Protein AF-A0A7K3L5Q6-F1 (afdb_monomer_lite)

Radius of gyration: 29.63 Å; chains: 1; bounding box: 56×34×98 Å

pLDDT: mean 90.45, std 8.15, range [55.22, 98.69]

Sequence (278 aa):
RLDNPSAGVEDRALSKAPAVAASDVGRFSLAAPGAGGRPVLTVPAGDVGGGQAASVTFECAVREGLDLSDPAAADLANVASAAGRRPNPDDPDGPDVGPVAPPDTPPATPPGGGSVTPADPDEGNVSLAKSVENLTAPGGRVTHLGDRLRYTVTLRNGGPADSCLWDAVVSDPLPAGVEPAGGTLRLSVDGGEPLAVPDEAYDRATRTIAVACGDLWGGHAATLTFEAVVTADALGADVANVAFAHGQAPSEGPRPEGPEPGEPAEPPAPDDGPAASS

Structure (mmCIF, N/CA/C/O backbone):
data_AF-A0A7K3L5Q6-F1
#
_entry.id   AF-A0A7K3L5Q6-F1
#
loop_
_atom_site.group_PDB
_atom_site.id
_atom_site.type_symbol
_atom_site.label_atom_id
_atom_site.label_alt_id
_atom_site.label_comp_id
_atom_site.label_asym_id
_atom_site.label_entity_id
_atom_site.label_seq_id
_atom_site.pdbx_PDB_ins_code
_atom_site.Cartn_x
_atom_site.Cartn_y
_atom_site.Cartn_z
_atom_site.occupancy
_atom_site.B_iso_or_equiv
_atom_site.auth_seq_id
_atom_site.auth_comp_id
_atom_site.auth_asym_id
_atom_site.auth_atom_id
_atom_site.pdbx_PDB_model_num
ATOM 1 N N . ARG A 1 1 ? 26.527 -2.969 -23.777 1.00 94.81 1 ARG A N 1
ATOM 2 C CA . ARG A 1 1 ? 27.463 -3.476 -24.801 1.00 94.81 1 ARG A CA 1
ATOM 3 C C . ARG A 1 1 ? 26.732 -3.492 -26.133 1.00 94.81 1 ARG A C 1
ATOM 5 O O . ARG A 1 1 ? 25.522 -3.680 -26.121 1.00 94.81 1 ARG A O 1
ATOM 12 N N . LEU A 1 2 ? 27.428 -3.205 -27.228 1.00 96.81 2 LEU A N 1
ATOM 13 C CA . LEU A 1 2 ? 26.889 -3.203 -28.588 1.00 96.81 2 LEU A CA 1
ATOM 14 C C . LEU A 1 2 ? 27.687 -4.190 -29.430 1.00 96.81 2 LEU A C 1
ATOM 16 O O . LEU A 1 2 ? 28.912 -4.112 -29.453 1.00 96.81 2 LEU A O 1
ATOM 20 N N . ASP A 1 3 ? 26.977 -5.051 -30.138 1.00 96.81 3 ASP A N 1
ATOM 21 C CA . ASP A 1 3 ? 27.513 -5.905 -31.187 1.00 96.81 3 ASP A CA 1
ATOM 22 C C . ASP A 1 3 ? 26.850 -5.514 -32.511 1.00 96.81 3 ASP A C 1
ATOM 24 O O . ASP A 1 3 ? 25.627 -5.447 -32.596 1.00 96.81 3 ASP A O 1
ATOM 28 N N . ASN A 1 4 ? 27.640 -5.163 -33.518 1.00 95.81 4 ASN A N 1
ATOM 29 C CA . ASN A 1 4 ? 27.180 -4.886 -34.872 1.00 95.81 4 ASN A CA 1
ATOM 30 C C . ASN A 1 4 ? 28.300 -5.229 -35.872 1.00 95.81 4 ASN A C 1
ATOM 32 O O . ASN A 1 4 ? 29.147 -4.375 -36.176 1.00 95.81 4 ASN A O 1
ATOM 36 N N . PRO A 1 5 ? 28.277 -6.443 -36.449 1.00 91.19 5 PRO A N 1
ATOM 37 C CA . PRO A 1 5 ? 29.264 -6.881 -37.431 1.00 91.19 5 PRO A CA 1
ATOM 38 C C . PRO A 1 5 ? 29.333 -5.982 -38.672 1.00 91.19 5 PRO A C 1
ATOM 40 O O . PRO A 1 5 ? 30.408 -5.797 -39.239 1.00 91.19 5 PRO A O 1
ATOM 43 N N . SER A 1 6 ? 28.211 -5.370 -39.073 1.00 89.19 6 SER A N 1
ATOM 44 C CA . SER A 1 6 ? 28.149 -4.498 -40.260 1.00 89.19 6 SER A CA 1
ATOM 45 C C . SER A 1 6 ? 28.916 -3.188 -40.068 1.00 89.19 6 SER A C 1
ATOM 47 O O . SER A 1 6 ? 29.422 -2.625 -41.034 1.00 89.19 6 SER A O 1
ATOM 49 N N . ALA A 1 7 ? 29.045 -2.733 -38.821 1.00 85.94 7 ALA A N 1
ATOM 50 C CA . ALA A 1 7 ? 29.794 -1.535 -38.453 1.00 85.94 7 ALA A CA 1
ATOM 51 C C . ALA A 1 7 ? 31.205 -1.848 -37.912 1.00 85.94 7 ALA A C 1
ATOM 53 O O . ALA A 1 7 ? 31.883 -0.949 -37.413 1.00 85.94 7 ALA A O 1
ATOM 54 N N . GLY A 1 8 ? 31.647 -3.113 -37.965 1.00 87.31 8 GLY A N 1
ATOM 55 C CA . GLY A 1 8 ? 32.919 -3.545 -37.376 1.00 87.31 8 GLY A CA 1
ATOM 56 C C . GLY A 1 8 ? 32.966 -3.386 -35.852 1.00 87.31 8 GLY A C 1
ATOM 57 O O . GLY A 1 8 ? 34.028 -3.126 -35.288 1.00 87.31 8 GLY A O 1
ATOM 58 N N . VAL A 1 9 ? 31.811 -3.478 -35.187 1.00 90.75 9 VAL A N 1
ATOM 59 C CA . VAL A 1 9 ? 31.680 -3.359 -33.734 1.00 90.75 9 VAL A CA 1
ATOM 60 C C . VAL A 1 9 ? 31.431 -4.748 -33.160 1.00 90.75 9 VAL A C 1
ATOM 62 O O . VAL A 1 9 ? 30.392 -5.334 -33.424 1.00 90.75 9 VAL A O 1
ATOM 65 N N . GLU A 1 10 ? 32.355 -5.258 -32.354 1.00 93.56 10 GLU A N 1
ATOM 66 C CA . GLU A 1 10 ? 32.230 -6.563 -31.694 1.00 93.56 10 GLU A CA 1
ATOM 67 C C . GLU A 1 10 ? 32.284 -6.361 -30.179 1.00 93.56 10 GLU A C 1
ATOM 69 O O . GLU A 1 10 ? 33.230 -5.747 -29.674 1.00 93.56 10 GLU A O 1
ATOM 74 N N . ASP A 1 11 ? 31.238 -6.806 -29.475 1.00 93.56 11 ASP A N 1
ATOM 75 C CA . ASP A 1 11 ? 31.098 -6.731 -28.011 1.00 93.56 11 ASP A CA 1
ATOM 76 C C . ASP A 1 11 ? 31.607 -5.411 -27.372 1.00 93.56 11 ASP A C 1
ATOM 78 O O . ASP A 1 11 ? 32.302 -5.368 -26.349 1.00 93.56 11 ASP A O 1
ATOM 82 N N . ARG A 1 12 ? 31.286 -4.270 -27.984 1.00 95.88 12 ARG A N 1
ATOM 83 C CA . ARG A 1 12 ? 31.839 -2.982 -27.563 1.00 95.88 12 ARG A CA 1
ATOM 84 C C . ARG A 1 12 ? 31.148 -2.471 -26.307 1.00 95.88 12 ARG A C 1
ATOM 86 O O . ARG A 1 12 ? 29.928 -2.283 -26.268 1.00 95.88 12 ARG A O 1
ATOM 93 N N . ALA A 1 13 ? 31.930 -2.144 -25.281 1.00 96.50 13 ALA A N 1
ATOM 94 C CA . ALA A 1 13 ? 31.433 -1.401 -24.127 1.00 96.50 13 ALA A CA 1
ATOM 95 C C . ALA A 1 13 ? 30.955 0.000 -24.552 1.00 96.50 13 ALA A C 1
ATOM 97 O O . ALA A 1 13 ? 31.663 0.729 -25.251 1.00 96.50 13 ALA A O 1
ATOM 98 N N . LEU A 1 14 ? 29.746 0.373 -24.128 1.00 96.69 14 LEU A N 1
ATOM 99 C CA . LEU A 1 14 ? 29.155 1.671 -24.445 1.00 96.69 14 LEU A CA 1
ATOM 100 C C . LEU A 1 14 ? 29.538 2.701 -23.380 1.00 96.69 14 LEU A C 1
ATOM 102 O O . LEU A 1 14 ? 29.554 2.388 -22.191 1.00 96.69 14 LEU A O 1
ATOM 106 N N . SER A 1 15 ? 29.793 3.940 -23.799 1.00 96.75 15 SER A N 1
ATOM 107 C CA . SER A 1 15 ? 30.050 5.062 -22.883 1.00 96.75 15 SER A CA 1
ATOM 108 C C . SER A 1 15 ? 28.839 5.989 -22.772 1.00 96.75 15 SER A C 1
ATOM 110 O O . SER A 1 15 ? 28.206 6.318 -23.774 1.00 96.75 15 SER A O 1
ATOM 112 N N . LYS A 1 16 ? 28.494 6.409 -21.550 1.00 96.62 16 LYS A N 1
ATOM 113 C CA . LYS A 1 16 ? 27.357 7.310 -21.318 1.00 96.62 16 LYS A CA 1
ATOM 114 C C . LYS A 1 16 ? 27.675 8.714 -21.833 1.00 96.62 16 LYS A C 1
ATOM 116 O O . LYS A 1 16 ? 28.745 9.248 -21.550 1.00 96.62 16 LYS A O 1
ATOM 121 N N . ALA A 1 17 ? 26.717 9.330 -22.511 1.00 97.31 17 ALA A N 1
ATOM 122 C CA . ALA A 1 17 ? 26.728 10.728 -22.916 1.00 97.31 17 ALA A CA 1
ATOM 123 C C . ALA A 1 17 ? 25.414 11.417 -22.491 1.00 97.31 17 ALA A C 1
ATOM 125 O O . ALA A 1 17 ? 24.397 10.738 -22.316 1.00 97.31 17 ALA A O 1
ATOM 126 N N . PRO A 1 18 ? 25.399 12.755 -22.319 1.00 94.62 18 PRO A N 1
ATOM 127 C CA . PRO A 1 18 ? 24.168 13.494 -22.018 1.00 94.62 18 PRO A CA 1
ATOM 128 C C . PRO A 1 18 ? 23.102 13.348 -23.113 1.00 94.62 18 PRO A C 1
ATOM 130 O O . PRO A 1 18 ? 21.914 13.273 -22.821 1.00 94.62 18 PRO A O 1
ATOM 133 N N . ALA A 1 19 ? 23.546 13.280 -24.367 1.00 95.25 19 ALA A N 1
ATOM 134 C CA . ALA A 1 19 ? 22.746 13.023 -25.555 1.00 95.25 19 ALA A CA 1
ATOM 135 C C . ALA A 1 19 ? 23.619 12.295 -26.586 1.00 95.25 19 ALA A C 1
ATOM 137 O O . ALA A 1 19 ? 24.849 12.329 -26.488 1.00 95.25 19 ALA A O 1
ATOM 138 N N . VAL A 1 20 ? 22.987 11.653 -27.565 1.00 96.56 20 VAL A N 1
ATOM 139 C CA . VAL A 1 20 ? 23.663 10.947 -28.661 1.00 96.56 20 VAL A CA 1
ATOM 140 C C . VAL A 1 20 ? 23.017 11.295 -29.999 1.00 96.56 20 VAL A C 1
ATOM 142 O O . VAL A 1 20 ? 21.796 11.417 -30.094 1.00 96.56 20 VAL A O 1
ATOM 145 N N . ALA A 1 21 ? 23.839 11.448 -31.033 1.00 94.38 21 ALA A N 1
ATOM 146 C CA . ALA A 1 21 ? 23.427 11.519 -32.430 1.00 94.38 21 ALA A CA 1
ATOM 147 C C . ALA A 1 21 ? 23.651 10.167 -33.126 1.00 94.38 21 ALA A C 1
ATOM 149 O O . ALA A 1 21 ? 24.361 9.302 -32.618 1.00 94.38 21 ALA A O 1
ATOM 150 N N . ALA A 1 22 ? 23.100 9.986 -34.330 1.00 90.38 22 ALA A N 1
ATOM 151 C CA . ALA A 1 22 ? 23.265 8.747 -35.101 1.00 90.38 22 ALA A CA 1
ATOM 152 C C . ALA A 1 22 ? 24.744 8.367 -35.349 1.00 90.38 22 ALA A C 1
ATOM 154 O O . ALA A 1 22 ? 25.072 7.188 -35.428 1.00 90.38 22 ALA A O 1
ATOM 155 N N . SER A 1 23 ? 25.643 9.355 -35.413 1.00 91.31 23 SER A N 1
ATOM 156 C CA . SER A 1 23 ? 27.087 9.154 -35.584 1.00 91.31 23 SER A CA 1
ATOM 157 C C . SER A 1 23 ? 27.827 8.712 -34.312 1.00 91.31 23 SER A C 1
ATOM 159 O O . SER A 1 23 ? 28.995 8.339 -34.392 1.00 91.31 23 SER A O 1
ATOM 161 N N . ASP A 1 24 ? 27.197 8.756 -33.135 1.00 95.25 24 ASP A N 1
ATOM 162 C CA . ASP A 1 24 ? 27.824 8.453 -31.839 1.00 95.25 24 ASP A CA 1
ATOM 163 C C . ASP A 1 24 ? 27.867 6.940 -31.524 1.00 95.25 24 ASP A C 1
ATOM 165 O O . ASP A 1 24 ? 27.585 6.508 -30.403 1.00 95.25 24 ASP A O 1
ATOM 169 N N . VAL A 1 25 ? 28.232 6.104 -32.503 1.00 94.88 25 VAL A N 1
ATOM 170 C CA . VAL A 1 25 ? 28.335 4.645 -32.319 1.00 94.88 25 VAL A CA 1
ATOM 171 C C . VAL A 1 25 ? 29.345 4.316 -31.212 1.00 94.88 25 VAL A C 1
ATOM 173 O O . VAL A 1 25 ? 30.487 4.787 -31.206 1.00 94.88 25 VAL A O 1
ATOM 176 N N . GLY A 1 26 ? 28.931 3.481 -30.256 1.00 94.31 26 GLY A N 1
ATOM 177 C CA . GLY A 1 26 ? 29.716 3.177 -29.053 1.00 94.31 26 GLY A CA 1
ATOM 178 C C . GLY A 1 26 ? 29.392 4.064 -27.843 1.00 94.31 26 GLY A C 1
ATOM 179 O O . GLY A 1 26 ? 30.049 3.951 -26.801 1.00 94.31 26 GLY A O 1
ATOM 180 N N . ARG A 1 27 ? 28.388 4.938 -27.953 1.00 96.94 27 ARG A N 1
ATOM 181 C CA . ARG A 1 27 ? 27.837 5.719 -26.840 1.00 96.94 27 ARG A CA 1
ATOM 182 C C . ARG A 1 27 ? 26.376 5.370 -26.583 1.00 96.94 27 ARG A C 1
ATOM 184 O O . ARG A 1 27 ? 25.728 4.722 -27.396 1.00 96.94 27 ARG A O 1
ATOM 191 N N . PHE A 1 28 ? 25.863 5.814 -25.445 1.00 97.44 28 PHE A N 1
ATOM 192 C CA . PHE A 1 28 ? 24.436 5.796 -25.147 1.00 97.44 28 PHE A CA 1
ATOM 193 C C . PHE A 1 28 ? 24.029 7.048 -24.375 1.00 97.44 28 PHE A C 1
ATOM 195 O O . PHE A 1 28 ? 24.843 7.616 -23.645 1.00 97.44 28 PHE A O 1
ATOM 202 N N . SER A 1 29 ? 22.765 7.442 -24.479 1.00 96.81 29 SER A N 1
ATOM 203 C CA . SER A 1 29 ? 22.153 8.400 -23.553 1.00 96.81 29 SER A CA 1
ATOM 204 C C . SER A 1 29 ? 20.978 7.758 -22.831 1.00 96.81 29 SER A C 1
ATOM 206 O O . SER A 1 29 ? 20.326 6.859 -23.355 1.00 96.81 29 SER A O 1
ATOM 208 N N . LEU A 1 30 ? 20.712 8.226 -21.615 1.00 94.69 30 LEU A N 1
ATOM 209 C CA . LEU A 1 30 ? 19.545 7.836 -20.832 1.00 94.69 30 LEU A CA 1
ATOM 210 C C . LEU A 1 30 ? 18.758 9.106 -20.523 1.00 94.69 30 LEU A C 1
ATOM 212 O O . LEU A 1 30 ? 19.222 9.935 -19.737 1.00 94.69 30 LEU A O 1
ATOM 216 N N . ALA A 1 31 ? 17.618 9.274 -21.185 1.00 90.56 31 ALA A N 1
ATOM 217 C CA . ALA A 1 31 ? 16.752 10.425 -20.975 1.00 90.56 31 ALA A CA 1
ATOM 218 C C . ALA A 1 31 ? 15.970 10.282 -19.664 1.00 90.56 31 ALA A C 1
ATOM 220 O O . ALA A 1 31 ? 15.608 9.173 -19.262 1.00 90.56 31 ALA A O 1
ATOM 221 N N . ALA A 1 32 ? 15.688 11.413 -19.014 1.00 82.44 32 ALA A N 1
ATOM 222 C CA . ALA A 1 32 ? 14.732 11.448 -17.914 1.00 82.44 32 ALA A CA 1
ATOM 223 C C . ALA A 1 32 ? 13.339 10.999 -18.405 1.00 82.44 32 ALA A C 1
ATOM 225 O O . ALA A 1 32 ? 13.041 11.161 -19.593 1.00 82.44 32 ALA A O 1
ATOM 226 N N . PRO A 1 33 ? 12.490 10.454 -17.516 1.00 78.19 33 PRO A N 1
ATOM 227 C CA . PRO A 1 33 ? 11.110 10.121 -17.842 1.00 78.19 33 PRO A CA 1
ATOM 228 C C . PRO A 1 33 ? 10.382 11.263 -18.557 1.00 78.19 33 PRO A C 1
ATOM 230 O O . PRO A 1 33 ? 10.329 12.385 -18.056 1.00 78.19 33 PRO A O 1
ATOM 233 N N . GLY A 1 34 ? 9.848 10.976 -19.746 1.00 68.44 34 GLY A N 1
ATOM 234 C CA . GLY A 1 34 ? 8.960 11.891 -20.467 1.00 68.44 34 GLY A CA 1
ATOM 235 C C . GLY A 1 34 ? 7.513 11.784 -19.975 1.00 68.44 34 GLY A C 1
ATOM 236 O O . GLY A 1 34 ? 7.242 11.232 -18.914 1.00 68.44 34 GLY A O 1
ATOM 237 N N . ALA A 1 35 ? 6.553 12.234 -20.790 1.00 56.97 35 ALA A N 1
ATOM 238 C CA . ALA A 1 35 ? 5.120 12.149 -20.473 1.00 56.97 35 ALA A CA 1
ATOM 239 C C . ALA A 1 35 ? 4.606 10.713 -20.217 1.00 56.97 35 ALA A C 1
ATOM 241 O O . ALA A 1 35 ? 3.569 10.543 -19.591 1.00 56.97 35 ALA A O 1
ATOM 242 N N . GLY A 1 36 ? 5.332 9.690 -20.683 1.00 61.28 36 GLY A N 1
ATOM 243 C CA . GLY A 1 36 ? 5.027 8.276 -20.442 1.00 61.28 36 GLY A CA 1
ATOM 244 C C . GLY A 1 36 ? 5.665 7.678 -19.182 1.00 61.28 36 GLY A C 1
ATOM 245 O O . GLY A 1 36 ? 5.692 6.460 -19.060 1.00 61.28 36 GLY A O 1
ATOM 246 N N . GLY A 1 37 ? 6.266 8.484 -18.297 1.00 71.50 37 GLY A N 1
ATOM 247 C CA . GLY A 1 37 ? 6.795 8.028 -17.001 1.00 71.50 37 GLY A CA 1
ATOM 248 C C . GLY A 1 37 ? 8.042 7.131 -17.054 1.00 71.50 37 GLY A C 1
ATOM 249 O O . GLY A 1 37 ? 8.647 6.866 -16.018 1.00 71.50 37 GLY A O 1
ATOM 250 N N . ARG A 1 38 ? 8.494 6.715 -18.245 1.00 79.94 38 ARG A N 1
ATOM 251 C CA . ARG A 1 38 ? 9.636 5.803 -18.418 1.00 79.94 38 ARG A CA 1
ATOM 252 C C . ARG A 1 38 ? 10.867 6.507 -18.997 1.00 79.94 38 ARG A C 1
ATOM 254 O O . ARG A 1 38 ? 10.733 7.280 -19.951 1.00 79.94 38 ARG A O 1
ATOM 261 N N . PRO A 1 39 ? 12.069 6.270 -18.441 1.00 87.81 39 PRO A N 1
ATOM 262 C CA . PRO A 1 39 ? 13.309 6.745 -19.039 1.00 87.81 39 PRO A CA 1
ATOM 263 C C . PRO A 1 39 ? 13.574 6.011 -20.360 1.00 87.81 39 PRO A C 1
ATOM 265 O O . PRO A 1 39 ? 13.239 4.838 -20.504 1.00 87.81 39 PRO A O 1
ATOM 268 N N . VAL A 1 40 ? 14.214 6.687 -21.315 1.00 91.38 40 VAL A N 1
ATOM 269 C CA . VAL A 1 40 ? 14.536 6.102 -22.627 1.00 91.38 40 VAL A CA 1
ATOM 270 C C . VAL A 1 40 ? 16.044 5.935 -22.761 1.00 91.38 40 VAL A C 1
ATOM 272 O O . VAL A 1 40 ? 16.792 6.917 -22.733 1.00 91.38 40 VAL A O 1
ATOM 275 N N . LEU A 1 41 ? 16.489 4.688 -22.925 1.00 94.38 41 LEU A N 1
ATOM 276 C CA . LEU A 1 41 ? 17.860 4.350 -23.300 1.00 94.38 41 LEU A CA 1
ATOM 277 C C . LEU A 1 41 ? 18.001 4.460 -24.822 1.00 94.38 41 LEU A C 1
ATOM 279 O O . LEU A 1 41 ? 17.378 3.707 -25.560 1.00 94.38 41 LEU A O 1
ATOM 283 N N . THR A 1 42 ? 18.828 5.388 -25.298 1.00 96.00 42 THR A N 1
ATOM 284 C CA . THR A 1 42 ? 19.112 5.562 -26.732 1.00 96.00 42 THR A CA 1
ATOM 285 C C . THR A 1 42 ? 20.525 5.090 -27.045 1.00 96.00 42 THR A C 1
ATOM 287 O O . THR A 1 42 ? 21.483 5.557 -26.424 1.00 96.00 42 THR A O 1
ATOM 290 N N . VAL A 1 43 ? 20.663 4.193 -28.025 1.00 97.25 43 VAL A N 1
ATOM 291 C CA . VAL A 1 43 ? 21.952 3.658 -28.487 1.00 97.25 43 VAL A CA 1
ATOM 292 C C . VAL A 1 43 ? 22.042 3.783 -30.010 1.00 97.25 43 VAL A C 1
ATOM 294 O O . VAL A 1 43 ? 21.290 3.110 -30.715 1.00 97.25 43 VAL A O 1
ATOM 297 N N . PRO A 1 44 ? 22.958 4.605 -30.551 1.00 96.19 44 PRO A N 1
ATOM 298 C CA . PRO A 1 44 ? 23.266 4.601 -31.974 1.00 96.19 44 PRO A CA 1
ATOM 299 C C . PRO A 1 44 ? 23.944 3.277 -32.341 1.00 96.19 44 PRO A C 1
ATOM 301 O O . PRO A 1 44 ? 25.093 3.025 -31.973 1.00 96.19 44 PRO A O 1
ATOM 304 N N . ALA A 1 45 ? 23.208 2.415 -33.041 1.00 93.94 45 ALA A N 1
ATOM 305 C CA . ALA A 1 45 ? 23.671 1.080 -33.412 1.00 93.94 45 ALA A CA 1
ATOM 306 C C . ALA A 1 45 ? 24.597 1.075 -34.644 1.00 93.94 45 ALA A C 1
ATOM 308 O O . ALA A 1 45 ? 25.353 0.122 -34.829 1.00 93.94 45 ALA A O 1
ATOM 309 N N . GLY A 1 46 ? 24.573 2.141 -35.452 1.00 93.38 46 GLY A N 1
ATOM 310 C CA . GLY A 1 46 ? 25.251 2.210 -36.749 1.00 93.38 46 GLY A CA 1
ATOM 311 C C . GLY A 1 46 ? 24.472 1.502 -37.861 1.00 93.38 46 GLY A C 1
ATOM 312 O O . GLY A 1 46 ? 23.324 1.099 -37.665 1.00 93.38 46 GLY A O 1
ATOM 313 N N . ASP A 1 47 ? 25.102 1.362 -39.026 1.00 92.38 47 ASP A N 1
ATOM 314 C CA . ASP A 1 47 ? 24.491 0.720 -40.191 1.00 92.38 47 ASP A CA 1
ATOM 315 C C . ASP A 1 47 ? 24.309 -0.783 -39.963 1.00 92.38 47 ASP A C 1
ATOM 317 O O . ASP A 1 47 ? 25.183 -1.447 -39.403 1.00 92.38 47 ASP A O 1
ATOM 321 N N . VAL A 1 48 ? 23.181 -1.329 -40.419 1.00 92.19 48 VAL A N 1
ATOM 322 C CA . VAL A 1 48 ? 22.863 -2.760 -40.321 1.00 92.19 48 VAL A CA 1
ATOM 323 C C . VAL A 1 48 ? 22.689 -3.317 -41.728 1.00 92.19 48 VAL A C 1
ATOM 325 O O . VAL A 1 48 ? 21.755 -2.956 -42.444 1.00 92.19 48 VAL A O 1
ATOM 328 N N . GLY A 1 49 ? 23.610 -4.187 -42.136 1.00 89.62 49 GLY A N 1
ATOM 329 C CA . GLY A 1 49 ? 23.584 -4.831 -43.443 1.00 89.62 49 GLY A CA 1
ATOM 330 C C . GLY A 1 49 ? 22.429 -5.823 -43.587 1.00 89.62 49 GLY A C 1
ATOM 331 O O . GLY A 1 49 ? 21.928 -6.384 -42.612 1.00 89.62 49 GLY A O 1
ATOM 332 N N . GLY A 1 50 ? 22.017 -6.081 -44.831 1.00 89.06 50 GLY A N 1
ATOM 333 C CA . GLY A 1 50 ? 20.981 -7.070 -45.127 1.00 89.06 50 GLY A CA 1
ATOM 334 C C . GLY A 1 50 ? 21.328 -8.451 -44.557 1.00 89.06 50 GLY A C 1
ATOM 335 O O . GLY A 1 50 ? 22.419 -8.970 -44.785 1.00 89.06 50 GLY A O 1
ATOM 336 N N . GLY A 1 51 ? 20.401 -9.042 -43.800 1.00 89.38 51 GLY A N 1
ATOM 337 C CA . GLY A 1 51 ? 20.600 -10.337 -43.137 1.00 89.38 51 GLY A CA 1
ATOM 338 C C . GLY A 1 51 ? 21.529 -10.304 -41.917 1.00 89.38 51 GLY A C 1
ATOM 339 O O . GLY A 1 51 ? 21.830 -11.364 -41.376 1.00 89.38 51 GLY A O 1
ATOM 340 N N . GLN A 1 52 ? 21.987 -9.125 -41.491 1.00 93.06 52 GLN A N 1
ATOM 341 C CA . GLN A 1 52 ? 22.753 -8.921 -40.261 1.00 93.06 52 GLN A CA 1
ATOM 342 C C . GLN A 1 52 ? 21.874 -8.278 -39.183 1.00 93.06 52 GLN A C 1
ATOM 344 O O . GLN A 1 52 ? 20.770 -7.805 -39.456 1.00 93.06 52 GLN A O 1
ATOM 349 N N . ALA A 1 53 ? 22.374 -8.253 -37.950 1.00 92.31 53 ALA A N 1
ATOM 350 C CA . ALA A 1 53 ? 21.714 -7.614 -36.821 1.00 92.31 53 ALA A CA 1
ATOM 351 C C . ALA A 1 53 ? 22.714 -6.775 -36.022 1.00 92.31 53 ALA A C 1
ATOM 353 O O . ALA A 1 53 ? 23.900 -7.097 -35.966 1.00 92.31 53 ALA A O 1
ATOM 354 N N . ALA A 1 54 ? 22.204 -5.730 -35.377 1.00 94.56 54 ALA A N 1
ATOM 355 C CA . ALA A 1 54 ? 22.888 -5.059 -34.285 1.00 94.56 54 ALA A CA 1
ATOM 356 C C . ALA A 1 54 ? 22.189 -5.426 -32.971 1.00 94.56 54 ALA A C 1
ATOM 358 O O . ALA A 1 54 ? 20.963 -5.360 -32.884 1.00 94.56 54 ALA A O 1
ATOM 359 N N . SER A 1 55 ? 22.964 -5.802 -31.959 1.00 94.69 55 SER A N 1
ATOM 360 C CA . SER A 1 55 ? 22.472 -6.234 -30.652 1.00 94.69 55 SER A CA 1
ATOM 361 C C . SER A 1 55 ? 22.984 -5.308 -29.559 1.00 94.69 55 SER A C 1
ATOM 363 O O . SER A 1 55 ? 24.177 -5.017 -29.479 1.00 94.69 55 SER A O 1
ATOM 365 N N . VAL A 1 56 ? 22.083 -4.866 -28.686 1.00 95.69 56 VAL A N 1
ATOM 366 C CA . VAL A 1 56 ? 22.423 -4.084 -27.496 1.00 95.69 56 VAL A CA 1
ATOM 367 C C . VAL A 1 56 ? 22.111 -4.918 -26.263 1.00 95.69 56 VAL A C 1
ATOM 369 O O . VAL A 1 56 ? 20.964 -5.291 -26.038 1.00 95.69 56 VAL A O 1
ATOM 372 N N . THR A 1 57 ? 23.127 -5.153 -25.439 1.00 94.38 57 THR A N 1
ATOM 373 C CA . THR A 1 57 ? 23.002 -5.868 -24.161 1.00 94.38 57 THR A CA 1
ATOM 374 C C . THR A 1 57 ? 23.289 -4.911 -23.018 1.00 94.38 57 THR A C 1
ATOM 376 O O . THR A 1 57 ? 24.322 -4.236 -23.015 1.00 94.38 57 THR A O 1
ATOM 379 N N . PHE A 1 58 ? 22.413 -4.844 -22.027 1.00 93.38 58 PHE A N 1
ATOM 380 C CA . PHE A 1 58 ? 22.621 -4.042 -20.828 1.00 93.38 58 PHE A CA 1
ATOM 381 C C . PHE A 1 58 ? 22.037 -4.756 -19.615 1.00 93.38 58 PHE A C 1
ATOM 383 O O . PHE A 1 58 ? 21.151 -5.595 -19.744 1.00 93.38 58 PHE A O 1
ATOM 390 N N . GLU A 1 59 ? 22.556 -4.405 -18.447 1.00 89.69 59 GLU A N 1
ATOM 391 C CA . GLU A 1 59 ? 22.052 -4.861 -17.159 1.00 89.69 59 GLU A CA 1
ATOM 392 C C . GLU A 1 59 ? 21.378 -3.679 -16.467 1.00 89.69 59 GLU A C 1
ATOM 394 O O . GLU A 1 59 ? 21.813 -2.529 -16.596 1.00 89.69 59 GLU A O 1
ATOM 399 N N . CYS A 1 60 ? 20.302 -3.958 -15.746 1.00 85.88 60 CYS A N 1
ATOM 400 C CA . CYS A 1 60 ? 19.571 -2.978 -14.961 1.00 85.88 60 CYS A CA 1
ATOM 401 C C . CYS A 1 60 ? 19.143 -3.604 -13.636 1.00 85.88 60 CYS A C 1
ATOM 403 O O . CYS A 1 60 ? 18.872 -4.800 -13.568 1.00 85.88 60 CYS A O 1
ATOM 405 N N . ALA A 1 61 ? 19.064 -2.776 -12.601 1.00 85.00 61 ALA A N 1
ATOM 406 C CA . ALA A 1 61 ? 18.447 -3.128 -11.332 1.00 85.00 61 ALA A CA 1
ATOM 407 C C . ALA A 1 61 ? 17.082 -2.438 -11.227 1.00 85.00 61 ALA A C 1
ATOM 409 O O . ALA A 1 61 ? 16.887 -1.355 -11.792 1.00 85.00 61 ALA A O 1
ATOM 410 N N . VAL A 1 62 ? 16.161 -3.054 -10.485 1.00 82.50 62 VAL A N 1
ATOM 411 C CA . VAL A 1 62 ? 14.955 -2.366 -10.012 1.00 82.50 62 VAL A CA 1
ATOM 412 C C . VAL A 1 62 ? 15.404 -1.209 -9.119 1.00 82.50 62 VAL A C 1
ATOM 414 O O . VAL A 1 62 ? 16.383 -1.325 -8.382 1.00 82.50 62 VAL A O 1
ATOM 417 N N . ARG A 1 63 ? 14.752 -0.055 -9.251 1.00 78.44 63 ARG A N 1
ATOM 418 C CA . ARG A 1 63 ? 15.098 1.123 -8.449 1.00 78.44 63 ARG A CA 1
ATOM 419 C C . ARG A 1 63 ? 14.586 0.917 -7.024 1.00 78.44 63 ARG A C 1
ATOM 421 O O . ARG A 1 63 ? 13.473 0.443 -6.850 1.00 78.44 63 ARG A O 1
ATOM 428 N N . GLU A 1 64 ? 15.383 1.302 -6.038 1.00 77.19 64 GLU A N 1
ATOM 429 C CA . GLU A 1 64 ? 14.949 1.357 -4.637 1.00 77.19 64 GLU A CA 1
ATOM 430 C C . GLU A 1 64 ? 13.986 2.527 -4.408 1.00 77.19 64 GLU A C 1
ATOM 432 O O . GLU A 1 64 ? 14.029 3.526 -5.143 1.00 77.19 64 GLU A O 1
ATOM 437 N N . GLY A 1 65 ? 13.144 2.417 -3.374 1.00 69.88 65 GLY A N 1
ATOM 438 C CA . GLY A 1 65 ? 12.232 3.490 -2.969 1.00 69.88 65 GLY A CA 1
ATOM 439 C C . GLY A 1 65 ? 11.176 3.834 -4.022 1.00 69.88 65 GLY A C 1
ATOM 440 O O . GLY A 1 65 ? 10.732 4.981 -4.098 1.00 69.88 65 GLY A O 1
ATOM 441 N N . LEU A 1 66 ? 10.818 2.866 -4.872 1.00 75.31 66 LEU A N 1
ATOM 442 C CA . LEU A 1 66 ? 9.640 2.976 -5.722 1.00 75.31 66 LEU A CA 1
ATOM 443 C C . LEU A 1 66 ? 8.393 2.962 -4.838 1.00 75.31 66 LEU A C 1
ATOM 445 O O . LEU A 1 66 ? 8.288 2.151 -3.923 1.00 75.31 66 LEU A O 1
ATOM 449 N N . ASP A 1 67 ? 7.446 3.839 -5.150 1.00 75.88 67 ASP A N 1
ATOM 450 C CA . ASP A 1 67 ? 6.099 3.752 -4.604 1.00 75.88 67 ASP A CA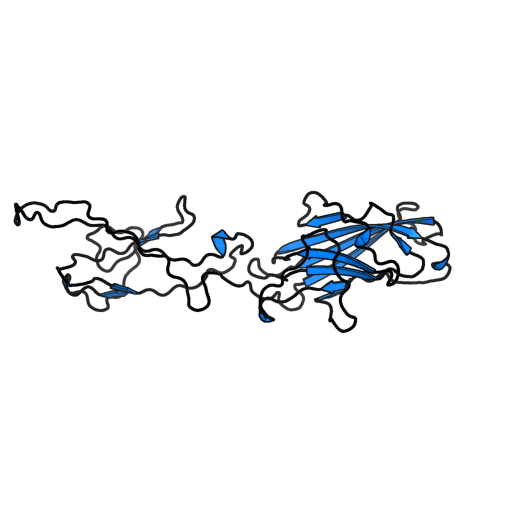 1
ATOM 451 C C . ASP A 1 67 ? 5.359 2.633 -5.341 1.00 75.88 67 ASP A C 1
ATOM 453 O O . ASP A 1 67 ? 4.757 2.844 -6.392 1.00 75.88 67 ASP A O 1
ATOM 457 N N . LEU A 1 68 ? 5.484 1.413 -4.825 1.00 77.06 68 LEU A N 1
ATOM 458 C CA . LEU A 1 68 ? 4.875 0.226 -5.421 1.00 77.06 68 LEU A CA 1
ATOM 459 C C . LEU A 1 68 ? 3.353 0.157 -5.184 1.00 77.06 68 LEU A C 1
ATOM 461 O O . LEU A 1 68 ? 2.711 -0.760 -5.699 1.00 77.06 68 LEU A O 1
ATOM 465 N N . SER A 1 69 ? 2.766 1.134 -4.477 1.00 73.62 69 SER A N 1
ATOM 466 C CA . SER A 1 69 ? 1.311 1.319 -4.452 1.00 73.62 69 SER A CA 1
ATOM 467 C C . SER A 1 69 ? 0.772 1.843 -5.792 1.00 73.62 69 SER A C 1
ATOM 469 O O . SER A 1 69 ? -0.390 1.599 -6.125 1.00 73.62 69 SER A O 1
ATOM 471 N N . ASP A 1 70 ? 1.619 2.493 -6.606 1.00 76.00 70 ASP A N 1
ATOM 472 C CA . ASP A 1 70 ? 1.305 2.862 -7.986 1.00 76.00 70 ASP A CA 1
ATOM 473 C C . ASP A 1 70 ? 1.530 1.660 -8.930 1.00 76.00 70 ASP A C 1
ATOM 475 O O . ASP A 1 70 ? 2.675 1.245 -9.156 1.00 76.00 70 ASP A O 1
ATOM 479 N N . PRO A 1 71 ? 0.479 1.114 -9.573 1.00 70.56 71 PRO A N 1
ATOM 480 C CA . PRO A 1 71 ? 0.627 -0.005 -10.501 1.00 70.56 71 PRO A CA 1
ATOM 481 C C . PRO A 1 71 ? 1.537 0.315 -11.699 1.00 70.56 71 PRO A C 1
ATOM 483 O O . PRO A 1 71 ? 2.122 -0.599 -12.284 1.00 70.56 71 PRO A O 1
ATOM 486 N N . ALA A 1 72 ? 1.706 1.590 -12.070 1.00 73.69 72 ALA A N 1
ATOM 487 C CA . ALA A 1 72 ? 2.641 1.982 -13.123 1.00 73.69 72 ALA A CA 1
ATOM 488 C C . ALA A 1 72 ? 4.113 1.870 -12.686 1.00 73.69 72 ALA A C 1
ATOM 490 O O . ALA A 1 72 ? 4.978 1.644 -13.538 1.00 73.69 72 ALA A O 1
ATOM 491 N N . ALA A 1 73 ? 4.398 2.014 -11.387 1.00 73.44 73 ALA A N 1
ATOM 492 C CA . ALA A 1 73 ? 5.732 1.844 -10.815 1.00 73.44 73 ALA A CA 1
ATOM 493 C C . ALA A 1 73 ? 6.111 0.364 -10.644 1.00 73.44 73 ALA A C 1
ATOM 495 O O . ALA A 1 73 ? 7.298 0.032 -10.676 1.00 73.44 73 ALA A O 1
ATOM 496 N N . ALA A 1 74 ? 5.115 -0.517 -10.510 1.00 75.50 74 ALA A N 1
ATOM 497 C CA . ALA A 1 74 ? 5.315 -1.959 -10.393 1.00 75.50 74 ALA A CA 1
ATOM 498 C C . ALA A 1 74 ? 5.595 -2.661 -11.739 1.00 75.50 74 ALA A C 1
ATOM 500 O O . ALA A 1 74 ? 6.192 -3.737 -11.735 1.00 75.50 74 ALA A O 1
ATOM 501 N N . ASP A 1 75 ? 5.203 -2.073 -12.881 1.00 82.69 75 ASP A N 1
ATOM 502 C CA . ASP A 1 75 ? 5.357 -2.685 -14.211 1.00 82.69 75 ASP A CA 1
ATOM 503 C C . ASP A 1 75 ? 6.795 -2.598 -14.765 1.00 82.69 75 ASP A C 1
ATOM 505 O O . ASP A 1 75 ? 7.317 -1.526 -15.084 1.00 82.69 75 ASP A O 1
ATOM 509 N N . LEU A 1 76 ? 7.408 -3.766 -14.960 1.00 86.00 76 LEU A N 1
ATOM 510 C CA . LEU A 1 76 ? 8.757 -3.968 -15.495 1.00 86.00 76 LEU A CA 1
ATOM 511 C C . LEU A 1 76 ? 8.797 -4.214 -17.011 1.00 86.00 76 LEU A C 1
ATOM 513 O O . LEU A 1 76 ? 9.861 -4.533 -17.550 1.00 86.00 76 LEU A O 1
ATOM 517 N N . ALA A 1 77 ? 7.670 -4.094 -17.714 1.00 88.56 77 ALA A N 1
ATOM 518 C CA . ALA A 1 77 ? 7.607 -4.271 -19.157 1.00 88.56 77 ALA A CA 1
ATOM 519 C C . ALA A 1 77 ? 8.570 -3.327 -19.906 1.00 88.56 77 ALA A C 1
ATOM 521 O O . ALA A 1 77 ? 8.430 -2.099 -19.883 1.00 88.56 77 ALA A O 1
ATOM 522 N N . ASN A 1 78 ? 9.518 -3.910 -20.641 1.00 90.56 78 ASN A N 1
ATOM 523 C CA . ASN A 1 78 ? 10.446 -3.180 -21.498 1.00 90.56 78 ASN A CA 1
ATOM 524 C C . ASN A 1 78 ? 10.073 -3.350 -22.975 1.00 90.56 78 ASN A C 1
ATOM 526 O O . ASN A 1 78 ? 9.919 -4.470 -23.463 1.00 90.56 78 ASN A O 1
ATOM 530 N N . VAL A 1 79 ? 9.960 -2.234 -23.691 1.00 92.12 79 VAL A N 1
ATOM 531 C CA . VAL A 1 79 ? 9.642 -2.186 -25.122 1.00 92.12 79 VAL A CA 1
ATOM 532 C C . VAL A 1 79 ? 10.784 -1.478 -25.836 1.00 92.12 79 VAL A C 1
ATOM 534 O O . VAL A 1 79 ? 11.167 -0.372 -25.456 1.00 92.12 79 VAL A O 1
ATOM 537 N N . ALA A 1 80 ? 11.325 -2.113 -26.873 1.00 93.50 80 ALA A N 1
ATOM 538 C CA . ALA A 1 80 ? 12.349 -1.527 -27.719 1.00 93.50 80 ALA A CA 1
ATOM 539 C C . ALA A 1 80 ? 11.737 -1.042 -29.034 1.00 93.50 80 ALA A C 1
ATOM 541 O O . ALA A 1 80 ? 10.922 -1.724 -29.654 1.00 93.50 80 ALA A O 1
ATOM 542 N N . SER A 1 81 ? 12.189 0.125 -29.473 1.00 93.56 81 SER A N 1
ATOM 543 C CA . SER A 1 81 ? 11.877 0.699 -30.776 1.00 93.56 81 SER A CA 1
ATOM 544 C C . SER A 1 81 ? 13.171 0.949 -31.542 1.00 93.56 81 SER A C 1
ATOM 546 O O . SER A 1 81 ? 14.244 1.130 -30.956 1.00 93.56 81 SER A O 1
ATOM 548 N N . ALA A 1 82 ? 13.085 0.943 -32.868 1.00 93.44 82 ALA A N 1
ATOM 549 C CA . ALA A 1 82 ? 14.207 1.271 -33.734 1.00 93.44 82 ALA A CA 1
ATOM 550 C C . ALA A 1 82 ? 13.748 2.213 -34.845 1.00 93.44 82 ALA A C 1
ATOM 552 O O . ALA A 1 82 ? 12.628 2.121 -35.343 1.00 93.44 82 ALA A O 1
ATOM 553 N N . ALA A 1 83 ? 14.631 3.119 -35.250 1.00 92.69 83 ALA A N 1
ATOM 554 C CA . ALA A 1 83 ? 14.398 4.022 -36.363 1.00 92.69 83 ALA A CA 1
ATOM 555 C C . ALA A 1 83 ? 15.703 4.261 -37.122 1.00 92.69 83 ALA A C 1
ATOM 557 O O . ALA A 1 83 ? 16.788 4.249 -36.541 1.00 92.69 83 ALA A O 1
ATOM 558 N N . GLY A 1 84 ? 15.594 4.508 -38.421 1.00 91.94 84 GLY A N 1
ATOM 559 C CA . GLY A 1 84 ? 16.738 4.746 -39.285 1.00 91.94 84 GLY A CA 1
ATOM 560 C C . GLY A 1 84 ? 16.344 5.263 -40.660 1.00 91.94 84 GLY A C 1
ATOM 561 O O . GLY A 1 84 ? 15.233 5.749 -40.889 1.00 91.94 84 GLY A O 1
ATOM 562 N N . ARG A 1 85 ? 17.288 5.163 -41.588 1.00 91.75 85 ARG A N 1
ATOM 563 C CA . ARG A 1 85 ? 17.107 5.419 -43.020 1.00 91.75 85 ARG A CA 1
ATOM 564 C C . ARG A 1 85 ? 17.669 4.226 -43.792 1.00 91.75 85 ARG A C 1
ATOM 566 O O . ARG A 1 85 ? 18.252 3.329 -43.189 1.00 91.75 85 ARG A O 1
ATOM 573 N N . ARG A 1 86 ? 17.448 4.187 -45.102 1.00 89.75 86 ARG A N 1
ATOM 574 C CA . ARG A 1 86 ? 17.988 3.152 -45.991 1.00 89.75 86 ARG A CA 1
ATOM 575 C C . ARG A 1 86 ? 18.500 3.777 -47.293 1.00 89.75 86 ARG A C 1
ATOM 577 O O . ARG A 1 86 ? 17.927 4.785 -47.701 1.00 89.75 86 ARG A O 1
ATOM 584 N N . PRO A 1 87 ? 19.455 3.154 -47.997 1.00 89.88 87 PRO A N 1
ATOM 585 C CA . PRO A 1 87 ? 19.836 3.576 -49.344 1.00 89.88 87 PRO A CA 1
ATOM 586 C C . PRO A 1 87 ? 18.644 3.595 -50.311 1.00 89.88 87 PRO A C 1
ATOM 588 O O . PRO A 1 87 ? 17.697 2.810 -50.165 1.00 89.88 87 PRO A O 1
ATOM 591 N N . ASN A 1 88 ? 18.680 4.482 -51.308 1.00 89.69 88 ASN A N 1
ATOM 592 C CA . ASN A 1 88 ? 17.660 4.519 -52.353 1.00 89.69 88 ASN A CA 1
ATOM 593 C C . ASN A 1 88 ? 17.885 3.363 -53.350 1.00 89.69 88 ASN A C 1
ATOM 595 O O . ASN A 1 88 ? 18.923 3.335 -54.008 1.00 89.69 88 ASN A O 1
ATOM 599 N N . PRO A 1 89 ? 16.938 2.419 -53.510 1.00 85.75 89 PRO A N 1
ATOM 600 C CA . PRO A 1 89 ? 17.101 1.322 -54.464 1.00 85.75 89 PRO A CA 1
ATOM 601 C C . PRO A 1 89 ? 17.176 1.790 -55.927 1.00 85.75 89 PRO A C 1
ATOM 603 O O . PRO A 1 89 ? 17.780 1.097 -56.742 1.00 85.75 89 PRO A O 1
ATOM 606 N N . ASP A 1 90 ? 16.593 2.950 -56.249 1.00 90.38 90 ASP A N 1
ATOM 607 C CA . ASP A 1 90 ? 16.577 3.511 -57.606 1.00 90.38 90 ASP A CA 1
ATOM 608 C C . ASP A 1 90 ? 17.779 4.434 -57.889 1.00 90.38 90 ASP A C 1
ATOM 610 O O . ASP A 1 90 ? 18.047 4.763 -59.043 1.00 90.38 90 ASP A O 1
ATOM 614 N N . ASP A 1 91 ? 18.502 4.852 -56.844 1.00 91.44 91 ASP A N 1
ATOM 615 C CA . ASP A 1 91 ? 19.702 5.695 -56.926 1.00 91.44 91 ASP A CA 1
ATOM 616 C C . ASP A 1 91 ? 20.691 5.317 -55.805 1.00 91.44 91 ASP A C 1
ATOM 618 O O . ASP A 1 91 ? 20.714 5.968 -54.757 1.00 91.44 91 ASP A O 1
ATOM 622 N N . PRO A 1 92 ? 21.480 4.237 -55.981 1.00 84.88 92 PRO A N 1
ATOM 623 C CA . PRO A 1 92 ? 22.327 3.684 -54.920 1.00 84.88 92 PRO A CA 1
ATOM 624 C C . PRO A 1 92 ? 23.430 4.630 -54.430 1.00 84.88 92 PRO A C 1
ATOM 626 O O . PRO A 1 92 ? 23.884 4.490 -53.298 1.00 84.88 92 PRO A O 1
ATOM 629 N N . ASP A 1 93 ? 23.851 5.571 -55.279 1.00 88.56 93 ASP A N 1
ATOM 630 C CA . ASP A 1 93 ? 24.861 6.589 -54.962 1.00 88.56 93 ASP A CA 1
ATOM 631 C C . ASP A 1 93 ? 24.226 7.893 -54.430 1.00 88.56 93 ASP A C 1
ATOM 633 O O . ASP A 1 93 ? 24.929 8.834 -54.045 1.00 88.56 93 ASP A O 1
ATOM 637 N N . GLY A 1 94 ? 22.892 7.960 -54.420 1.00 86.94 94 GLY A N 1
ATOM 638 C CA . GLY A 1 94 ? 22.104 9.069 -53.902 1.00 86.94 94 GLY A CA 1
ATOM 639 C C . GLY A 1 94 ? 21.975 9.065 -52.372 1.00 86.94 94 GLY A C 1
ATOM 640 O O . GLY A 1 94 ? 22.427 8.149 -51.687 1.00 86.94 94 GLY A O 1
ATOM 641 N N . PRO A 1 95 ? 21.352 10.106 -51.789 1.00 88.06 95 PRO A N 1
ATOM 642 C CA . PRO A 1 95 ? 21.157 10.187 -50.346 1.00 88.06 95 PRO A CA 1
ATOM 643 C C . PRO A 1 95 ? 20.195 9.107 -49.829 1.00 88.06 95 PRO A C 1
ATOM 645 O O . PRO A 1 95 ? 19.220 8.753 -50.495 1.00 88.06 95 PRO A O 1
ATOM 648 N N . ASP A 1 96 ? 20.412 8.665 -48.587 1.00 88.38 96 ASP A N 1
ATOM 649 C CA . ASP A 1 96 ? 19.503 7.741 -47.907 1.00 88.38 96 ASP A CA 1
ATOM 650 C C . ASP A 1 96 ? 18.064 8.273 -47.840 1.00 88.38 96 ASP A C 1
ATOM 652 O O . ASP A 1 96 ? 17.800 9.434 -47.507 1.00 88.38 96 ASP A 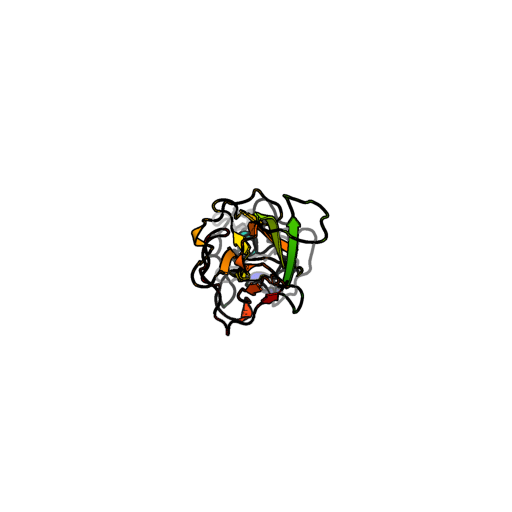O 1
ATOM 656 N N . VAL A 1 97 ? 17.114 7.367 -48.056 1.00 88.31 97 VAL A N 1
ATOM 657 C CA . VAL A 1 97 ? 15.671 7.589 -47.988 1.00 88.31 97 VAL A CA 1
ATOM 658 C C . VAL A 1 97 ? 15.083 7.004 -46.701 1.00 88.31 97 VAL A C 1
ATOM 660 O O . VAL A 1 97 ? 15.493 5.959 -46.198 1.00 88.31 97 VAL A O 1
ATOM 663 N N . GLY A 1 98 ? 14.089 7.676 -46.128 1.00 82.50 98 GLY A N 1
ATOM 664 C CA . GLY A 1 98 ? 13.491 7.281 -44.850 1.00 82.50 98 GLY A CA 1
ATOM 665 C C . GLY A 1 98 ? 12.717 8.429 -44.202 1.00 82.50 98 GLY A C 1
ATOM 666 O O . GLY A 1 98 ? 12.799 9.559 -44.683 1.00 82.50 98 GLY A O 1
ATOM 667 N N . PRO A 1 99 ? 11.954 8.162 -43.132 1.00 88.81 99 PRO A N 1
ATOM 668 C CA . PRO A 1 99 ? 12.296 7.204 -42.082 1.00 88.81 99 PRO A CA 1
ATOM 669 C C . PRO A 1 99 ? 11.956 5.744 -42.404 1.00 88.81 99 PRO A C 1
ATOM 671 O O . PRO A 1 99 ? 10.996 5.442 -43.108 1.00 88.81 99 PRO A O 1
ATOM 674 N N . VAL A 1 100 ? 12.756 4.838 -41.849 1.00 89.81 100 VAL A N 1
ATOM 675 C CA . VAL A 1 100 ? 12.431 3.424 -41.655 1.00 89.81 100 VAL A CA 1
ATOM 676 C C . VAL A 1 100 ? 12.238 3.235 -40.158 1.00 89.81 100 VAL A C 1
ATOM 678 O O . VAL A 1 100 ? 13.164 3.475 -39.392 1.00 89.81 100 VAL A O 1
ATOM 681 N N . ALA A 1 101 ? 11.040 2.839 -39.748 1.00 91.56 101 ALA A N 1
ATOM 682 C CA . ALA A 1 101 ? 10.702 2.550 -38.361 1.00 91.56 101 ALA A CA 1
ATOM 683 C C . ALA A 1 101 ? 9.983 1.194 -38.335 1.00 91.56 101 ALA A C 1
ATOM 685 O O . ALA A 1 101 ? 8.800 1.141 -38.687 1.00 91.56 101 ALA A O 1
ATOM 686 N N . PRO A 1 102 ? 10.687 0.079 -38.057 1.00 90.00 102 PRO A N 1
ATOM 687 C CA . PRO A 1 102 ? 10.021 -1.194 -37.800 1.00 90.00 102 PRO A CA 1
ATOM 688 C C . PRO A 1 102 ? 9.056 -1.072 -36.609 1.00 90.00 102 PRO A C 1
ATOM 690 O O . PRO A 1 102 ? 9.205 -0.158 -35.797 1.00 90.00 102 PRO A O 1
ATOM 693 N N . PRO A 1 103 ? 8.068 -1.979 -36.496 1.00 93.31 103 PRO A N 1
ATOM 694 C CA . PRO A 1 103 ? 7.205 -2.015 -35.324 1.00 93.31 103 PRO A CA 1
ATOM 695 C C . PRO A 1 103 ? 8.030 -2.241 -34.055 1.00 93.31 103 PRO A C 1
ATOM 697 O O . PRO A 1 103 ? 9.037 -2.954 -34.077 1.00 93.31 103 PRO A O 1
ATOM 700 N N . ASP A 1 104 ? 7.560 -1.658 -32.958 1.00 94.81 104 ASP A N 1
ATOM 701 C CA . ASP A 1 104 ? 8.134 -1.873 -31.636 1.00 94.81 104 ASP A CA 1
ATOM 702 C C . ASP A 1 104 ? 8.075 -3.356 -31.252 1.00 94.81 104 ASP A C 1
ATOM 704 O O . ASP A 1 104 ? 7.210 -4.118 -31.707 1.00 94.81 104 ASP A O 1
ATOM 708 N N . THR A 1 105 ? 9.000 -3.780 -30.396 1.00 94.12 105 THR A N 1
ATOM 709 C CA . THR A 1 105 ? 8.973 -5.142 -29.864 1.00 94.12 105 THR A CA 1
ATOM 710 C C . THR A 1 105 ? 7.716 -5.362 -29.019 1.00 94.12 105 THR A C 1
ATOM 712 O O . THR A 1 105 ? 7.223 -4.422 -28.389 1.00 94.12 105 THR A O 1
ATOM 715 N N . PRO A 1 106 ? 7.215 -6.605 -28.901 1.00 93.12 106 PRO A N 1
ATOM 716 C CA . PRO A 1 106 ? 6.317 -6.916 -27.797 1.00 93.12 106 PRO A CA 1
ATOM 717 C C . PRO A 1 106 ? 7.011 -6.601 -26.457 1.00 93.12 106 PRO A C 1
ATOM 719 O O . PRO A 1 106 ? 8.248 -6.628 -26.390 1.00 93.12 106 PRO A O 1
ATOM 722 N N . PRO A 1 107 ? 6.247 -6.313 -25.390 1.00 91.06 107 PRO A N 1
ATOM 723 C CA . PRO A 1 107 ? 6.831 -6.076 -24.081 1.00 91.06 107 PRO A CA 1
ATOM 724 C C . PRO A 1 107 ? 7.580 -7.310 -23.570 1.00 91.06 107 PRO A C 1
ATOM 726 O O . PRO A 1 107 ? 7.055 -8.424 -23.604 1.00 91.06 107 PRO A O 1
ATOM 729 N N . ALA A 1 108 ? 8.802 -7.105 -23.089 1.00 90.62 108 ALA A N 1
ATOM 730 C CA . ALA A 1 108 ? 9.606 -8.126 -22.431 1.00 90.62 108 ALA A CA 1
ATOM 731 C C . ALA A 1 108 ? 9.595 -7.912 -20.911 1.00 90.62 108 ALA A C 1
ATOM 733 O O . ALA A 1 108 ? 9.765 -6.784 -20.449 1.00 90.62 108 ALA A O 1
ATOM 734 N N . THR A 1 109 ? 9.434 -8.990 -20.141 1.00 88.50 109 THR A N 1
ATOM 735 C CA . THR A 1 109 ? 9.450 -8.981 -18.668 1.00 88.50 109 THR A CA 1
ATOM 736 C C . THR A 1 109 ? 10.546 -9.899 -18.123 1.00 88.50 109 THR A C 1
ATOM 738 O O . THR A 1 109 ? 10.964 -10.831 -18.820 1.00 88.50 109 THR A O 1
ATOM 741 N N . PRO A 1 110 ? 11.001 -9.695 -16.875 1.00 83.88 110 PRO A N 1
ATOM 742 C CA . PRO A 1 110 ? 11.865 -10.655 -16.198 1.00 83.88 110 PRO A CA 1
ATOM 743 C C . PRO A 1 110 ? 11.243 -12.062 -16.098 1.00 8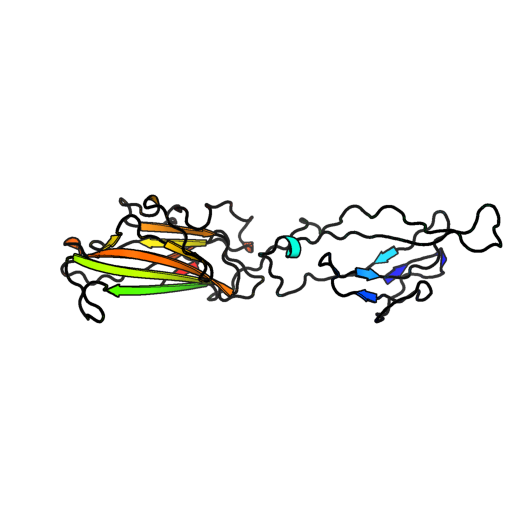3.88 110 PRO A C 1
ATOM 745 O O . PRO A 1 110 ? 10.015 -12.218 -16.140 1.00 83.88 110 PRO A O 1
ATOM 748 N N . PRO A 1 111 ? 12.070 -13.111 -15.927 1.00 77.56 111 PRO A N 1
ATOM 749 C CA . PRO A 1 111 ? 11.586 -14.420 -15.499 1.00 77.56 111 PRO A CA 1
ATOM 750 C C . PRO A 1 111 ? 10.827 -14.300 -14.168 1.00 77.56 111 PRO A C 1
ATOM 752 O O . PRO A 1 111 ? 11.318 -13.661 -13.244 1.00 77.56 111 PRO A O 1
ATOM 755 N N . GLY A 1 112 ? 9.649 -14.920 -14.063 1.00 70.12 112 GLY A N 1
ATOM 756 C CA . GLY A 1 112 ? 8.787 -14.827 -12.874 1.00 70.12 112 GLY A CA 1
ATOM 757 C C . GLY A 1 112 ? 7.660 -13.793 -12.980 1.00 70.12 112 GLY A C 1
ATOM 758 O O . GLY A 1 112 ? 6.739 -13.838 -12.175 1.00 70.12 112 GLY A O 1
ATOM 759 N N . GLY A 1 113 ? 7.671 -12.934 -14.006 1.00 75.81 113 GLY A N 1
ATOM 760 C CA . GLY A 1 113 ? 6.586 -11.995 -14.289 1.00 75.81 113 GLY A CA 1
ATOM 761 C C . GLY A 1 113 ? 7.065 -10.557 -14.465 1.00 75.81 113 GLY A C 1
ATOM 762 O O . GLY A 1 113 ? 8.251 -10.254 -14.371 1.00 75.81 113 GLY A O 1
ATOM 763 N N . GLY A 1 114 ? 6.119 -9.669 -14.768 1.00 76.75 114 GLY A N 1
ATOM 764 C CA . GLY A 1 114 ? 6.372 -8.247 -15.013 1.00 76.75 114 GLY A CA 1
ATOM 765 C C . GLY A 1 114 ? 6.191 -7.336 -13.803 1.00 76.75 114 GLY A C 1
ATOM 766 O O . GLY A 1 114 ? 6.264 -6.133 -13.994 1.00 76.75 114 GLY A O 1
ATOM 767 N N . SER A 1 115 ? 5.939 -7.866 -12.603 1.00 78.44 115 SER A N 1
ATOM 768 C CA . SER A 1 115 ? 5.694 -7.050 -11.407 1.00 78.44 115 SER A CA 1
ATOM 769 C C . SER A 1 115 ? 6.849 -7.142 -10.423 1.00 78.44 115 SER A C 1
ATOM 771 O O . SER A 1 115 ? 7.389 -8.224 -10.194 1.00 78.44 115 SER A O 1
ATOM 773 N N . VAL A 1 116 ? 7.186 -6.016 -9.803 1.00 80.56 116 VAL A N 1
ATOM 774 C CA . VAL A 1 116 ? 8.019 -5.994 -8.597 1.00 80.56 116 VAL A CA 1
ATOM 775 C C . VAL A 1 116 ? 7.158 -6.420 -7.408 1.00 80.56 116 VAL A C 1
ATOM 777 O O . VAL A 1 116 ? 6.087 -5.856 -7.192 1.00 80.56 116 VAL A O 1
ATOM 780 N N . THR A 1 117 ? 7.618 -7.410 -6.646 1.00 84.94 117 THR A N 1
ATOM 781 C CA . THR A 1 117 ? 7.048 -7.719 -5.329 1.00 84.94 117 THR A CA 1
ATOM 782 C C . THR A 1 117 ? 7.676 -6.783 -4.289 1.00 84.94 117 THR A C 1
ATOM 784 O O . THR A 1 117 ? 8.899 -6.620 -4.321 1.00 84.94 117 THR A O 1
ATOM 787 N N . PRO A 1 118 ? 6.892 -6.173 -3.384 1.00 89.75 118 PRO A N 1
ATOM 788 C CA . PRO A 1 118 ? 7.418 -5.369 -2.283 1.00 89.75 118 PRO A CA 1
ATOM 789 C C . PRO A 1 118 ? 8.324 -6.173 -1.351 1.00 89.75 118 PRO A C 1
ATOM 791 O O . PRO A 1 118 ? 8.236 -7.398 -1.283 1.00 89.75 118 PRO A O 1
ATOM 794 N N . ALA A 1 119 ? 9.168 -5.469 -0.608 1.00 91.69 119 ALA A N 1
ATOM 795 C CA . ALA A 1 119 ? 9.910 -6.045 0.501 1.00 91.69 119 ALA A CA 1
ATOM 796 C C . ALA A 1 119 ? 8.991 -6.328 1.701 1.00 91.69 119 ALA A C 1
ATOM 798 O O . ALA A 1 119 ? 7.945 -5.695 1.881 1.00 91.69 119 ALA A O 1
ATOM 799 N N . ASP A 1 120 ? 9.431 -7.235 2.567 1.00 94.69 120 ASP A N 1
ATOM 800 C CA . ASP A 1 120 ? 8.824 -7.403 3.882 1.00 94.69 120 ASP A CA 1
ATOM 801 C C . ASP A 1 120 ? 9.111 -6.169 4.751 1.00 94.69 120 ASP A C 1
ATOM 803 O O . ASP A 1 120 ? 10.192 -5.578 4.652 1.00 94.69 120 ASP A O 1
ATOM 807 N N . PRO A 1 121 ? 8.190 -5.760 5.636 1.00 94.12 121 PRO A N 1
ATOM 808 C CA . PRO A 1 121 ? 8.528 -4.818 6.689 1.00 94.12 121 PRO A CA 1
ATOM 809 C C . PRO A 1 121 ? 9.551 -5.462 7.637 1.00 94.12 121 PRO A C 1
ATOM 811 O O . PRO A 1 121 ? 9.300 -6.545 8.164 1.00 94.12 121 PRO A O 1
ATOM 814 N N . ASP A 1 122 ? 10.681 -4.794 7.898 1.00 93.75 122 ASP A N 1
ATOM 815 C CA . ASP A 1 122 ? 11.620 -5.282 8.922 1.00 93.75 122 ASP A CA 1
ATOM 816 C C . ASP A 1 122 ? 10.957 -5.406 10.308 1.00 93.75 122 ASP A C 1
ATOM 818 O O . ASP A 1 122 ? 9.996 -4.700 10.640 1.00 93.75 122 ASP A O 1
ATOM 822 N N . GLU A 1 123 ? 11.523 -6.264 11.159 1.00 87.88 123 GLU A N 1
ATOM 823 C CA . GLU A 1 123 ? 11.082 -6.440 12.544 1.00 87.88 123 GLU A CA 1
ATOM 824 C C . GLU A 1 123 ? 11.011 -5.089 13.285 1.00 87.88 123 GLU A C 1
ATOM 826 O O . GLU A 1 123 ? 11.980 -4.332 13.351 1.00 87.88 123 GLU A O 1
ATOM 831 N N . GLY A 1 124 ? 9.840 -4.781 13.851 1.00 89.56 124 GLY A N 1
ATOM 832 C CA . GLY A 1 124 ? 9.582 -3.530 14.573 1.00 89.56 124 GLY A CA 1
ATOM 833 C C . GLY A 1 124 ? 9.158 -2.335 13.708 1.00 89.56 124 GLY A C 1
ATOM 834 O O . GLY A 1 124 ? 8.808 -1.297 14.272 1.00 89.56 124 GLY A O 1
ATOM 835 N N . ASN A 1 125 ? 9.128 -2.455 12.374 1.00 94.94 125 ASN A N 1
ATOM 836 C CA . ASN A 1 125 ? 8.563 -1.410 11.509 1.00 94.94 125 ASN A CA 1
ATOM 837 C C . ASN A 1 125 ? 7.035 -1.355 11.595 1.00 94.94 125 ASN A C 1
ATOM 839 O O . ASN A 1 125 ? 6.451 -0.274 11.494 1.00 94.94 125 ASN A O 1
ATOM 843 N N . VAL A 1 126 ? 6.382 -2.500 11.793 1.00 97.50 126 VAL A N 1
ATOM 844 C CA . VAL A 1 126 ? 4.942 -2.556 12.049 1.00 97.50 126 VAL A CA 1
ATOM 845 C C . VAL A 1 126 ? 4.701 -2.264 13.525 1.00 97.50 126 VAL A C 1
ATOM 847 O O . VAL A 1 126 ? 5.277 -2.896 14.407 1.00 97.50 126 VAL A O 1
ATOM 850 N N . SER A 1 127 ? 3.854 -1.279 13.800 1.00 96.94 127 SER A N 1
ATOM 851 C CA . SER A 1 127 ? 3.524 -0.858 15.161 1.00 96.94 127 SER A CA 1
ATOM 852 C C . SER A 1 127 ? 2.033 -0.609 15.303 1.00 96.94 127 SER A C 1
ATOM 854 O O . SER A 1 127 ? 1.371 -0.162 14.366 1.00 96.94 127 SER A O 1
ATOM 856 N N . LEU A 1 128 ? 1.515 -0.884 16.496 1.00 97.38 128 LEU A N 1
ATOM 857 C CA . LEU A 1 128 ? 0.130 -0.642 16.857 1.00 97.38 128 LEU A CA 1
ATOM 858 C C . LEU A 1 128 ? 0.102 0.248 18.095 1.00 97.38 128 LEU A C 1
ATOM 860 O O . LEU A 1 128 ? 0.818 0.001 19.061 1.00 97.38 128 LEU A O 1
ATOM 864 N N . ALA A 1 129 ? -0.714 1.292 18.065 1.00 97.44 129 ALA A N 1
ATOM 865 C CA . ALA A 1 129 ? -0.932 2.173 19.201 1.00 97.44 129 ALA A CA 1
ATOM 866 C C . ALA A 1 129 ? -2.422 2.254 19.499 1.00 97.44 129 ALA A C 1
ATOM 868 O O . ALA A 1 129 ? -3.242 2.324 18.585 1.00 97.44 129 ALA A O 1
ATOM 869 N N . LYS A 1 130 ? -2.776 2.285 20.781 1.00 96.69 130 LYS A N 1
ATOM 870 C CA . LYS A 1 130 ? -4.162 2.398 21.221 1.00 96.69 130 LYS A CA 1
ATOM 871 C C . LYS A 1 130 ? -4.299 3.463 22.284 1.00 96.69 130 LYS A C 1
ATOM 873 O O . LYS A 1 130 ? -3.490 3.564 23.202 1.00 96.69 130 LYS A O 1
ATOM 878 N N . SER A 1 131 ? -5.342 4.266 22.154 1.00 96.12 131 SER A N 1
ATOM 879 C CA . SER A 1 131 ? -5.696 5.280 23.137 1.00 96.12 131 SER A CA 1
ATOM 880 C C . SER A 1 131 ? -7.195 5.292 23.375 1.00 96.12 131 SER A C 1
ATOM 882 O O . SER A 1 131 ? -7.981 4.833 22.543 1.00 96.12 131 SER A O 1
ATOM 884 N N . VAL A 1 132 ? -7.578 5.798 24.542 1.00 94.94 132 VAL A N 1
ATOM 885 C CA . VAL A 1 132 ? -8.971 5.926 24.947 1.00 94.94 132 VAL A CA 1
ATOM 886 C C . VAL A 1 132 ? -9.210 7.302 25.554 1.00 94.94 132 VAL A C 1
ATOM 888 O O . VAL A 1 132 ? -8.430 7.777 26.380 1.00 94.94 132 VAL A O 1
ATOM 891 N N . GLU A 1 133 ? -10.303 7.934 25.149 1.00 95.12 133 GLU A N 1
ATOM 892 C CA . GLU A 1 133 ? -10.804 9.184 25.712 1.00 95.12 133 GLU A CA 1
ATOM 893 C C . GLU A 1 133 ? -12.172 8.939 26.350 1.00 95.12 133 GLU A C 1
ATOM 895 O O . GLU A 1 133 ? -13.066 8.376 25.722 1.00 95.12 133 GLU A O 1
ATOM 900 N N . ASN A 1 134 ? -12.366 9.389 27.590 1.00 96.06 134 ASN A N 1
ATOM 901 C CA . ASN A 1 134 ? -13.690 9.405 28.202 1.00 96.06 134 ASN A CA 1
ATOM 902 C C . ASN A 1 134 ? -14.438 10.675 27.774 1.00 96.06 134 ASN A C 1
ATOM 904 O O . ASN A 1 134 ? -14.117 11.776 28.220 1.00 96.06 134 ASN A O 1
ATOM 908 N N . LEU A 1 135 ? -15.441 10.509 26.913 1.00 96.88 135 LEU A N 1
ATOM 909 C CA . LEU A 1 135 ? -16.262 11.593 26.372 1.00 96.88 135 LEU A CA 1
ATOM 910 C C . LEU A 1 135 ? -17.271 12.131 27.392 1.00 96.88 135 LEU A C 1
ATOM 912 O O . LEU A 1 135 ? -17.712 13.274 27.273 1.00 96.88 135 LEU A O 1
ATOM 916 N N . THR A 1 136 ? -17.653 11.319 28.382 1.00 96.19 136 THR A N 1
ATOM 917 C CA . THR A 1 136 ? -18.572 11.721 29.456 1.00 96.19 136 THR A CA 1
ATOM 918 C C . THR A 1 136 ? -17.841 12.501 30.550 1.00 96.19 136 THR A C 1
ATOM 920 O O . THR A 1 136 ? -18.357 13.507 31.039 1.00 96.19 136 THR A O 1
ATOM 923 N N . ALA A 1 137 ? -16.629 12.073 30.913 1.00 92.88 137 ALA A N 1
ATOM 924 C CA . ALA A 1 137 ? -15.793 12.690 31.942 1.00 92.88 137 ALA A CA 1
ATOM 925 C C . ALA A 1 137 ? -14.347 12.930 31.448 1.00 92.88 137 ALA A C 1
ATOM 927 O O . ALA A 1 137 ? -13.421 12.225 31.870 1.00 92.88 137 ALA A O 1
ATOM 928 N N . PRO A 1 138 ? -14.116 13.939 30.582 1.00 91.81 138 PRO A N 1
ATOM 929 C CA . PRO A 1 138 ? -12.788 14.223 30.037 1.00 91.81 138 PRO A CA 1
ATOM 930 C C . PRO A 1 138 ? -11.750 14.502 31.132 1.00 91.81 138 PRO A C 1
ATOM 932 O O . PRO A 1 138 ? -11.975 15.311 32.034 1.00 91.81 138 PRO A O 1
ATOM 935 N N . GLY A 1 139 ? -10.597 13.829 31.064 1.00 84.50 139 GLY A N 1
ATOM 936 C CA . GLY A 1 139 ? -9.522 13.943 32.062 1.00 84.50 139 GLY A CA 1
ATOM 937 C C . GLY A 1 139 ? -9.812 13.269 33.413 1.00 84.50 139 GLY A C 1
ATOM 938 O O . GLY A 1 139 ? -9.008 13.392 34.343 1.00 84.50 139 GLY A O 1
ATOM 939 N N . GLY A 1 140 ? -10.939 12.559 33.536 1.00 83.62 140 GLY A N 1
ATOM 940 C CA . GLY A 1 140 ? -11.246 11.722 34.691 1.00 83.62 140 GLY A CA 1
ATOM 941 C C . GLY A 1 140 ? -10.209 10.611 34.874 1.00 83.62 140 GLY A C 1
ATOM 942 O O . GLY A 1 140 ? -9.703 10.045 33.911 1.00 83.62 140 GLY A O 1
ATOM 943 N N . ARG A 1 141 ? -9.875 10.298 36.131 1.00 82.19 141 ARG A N 1
ATOM 944 C CA . ARG A 1 141 ? -8.920 9.223 36.479 1.00 82.19 141 ARG A CA 1
ATOM 945 C C . ARG A 1 141 ? -9.582 7.863 36.699 1.00 82.19 141 ARG A C 1
ATOM 947 O O . ARG A 1 141 ? -8.887 6.887 36.949 1.00 82.19 141 ARG A O 1
ATOM 954 N N . VAL A 1 142 ? -10.911 7.831 36.694 1.00 83.44 142 VAL A N 1
ATOM 955 C CA . VAL A 1 142 ? -11.735 6.651 36.952 1.00 83.44 142 VAL A CA 1
ATOM 956 C C . VAL A 1 142 ? -12.868 6.660 35.938 1.00 83.44 142 VAL A C 1
ATOM 958 O O . VAL A 1 142 ? -13.417 7.724 35.650 1.00 83.44 142 VAL A O 1
ATOM 961 N N . THR A 1 143 ? -13.204 5.486 35.419 1.00 88.62 143 THR A N 1
ATOM 962 C CA . THR A 1 143 ? -14.324 5.292 34.499 1.00 88.62 143 THR A CA 1
ATOM 963 C C . THR A 1 143 ? -15.553 4.824 35.273 1.00 88.62 143 THR A C 1
ATOM 965 O O . THR A 1 143 ? -15.459 3.952 36.140 1.00 88.62 143 THR A O 1
ATOM 968 N N . HIS A 1 144 ? -16.707 5.413 34.980 1.00 90.44 144 HIS A N 1
ATOM 969 C CA . HIS A 1 144 ? -17.979 5.122 35.628 1.00 90.44 144 HIS A CA 1
ATOM 970 C C . HIS A 1 144 ? -18.908 4.307 34.725 1.00 90.44 144 HIS A C 1
ATOM 972 O O . HIS A 1 144 ? -18.798 4.301 33.501 1.00 90.44 144 HIS A O 1
ATOM 978 N N . LEU A 1 145 ? -19.864 3.620 35.354 1.00 93.81 145 LEU A N 1
ATOM 979 C CA . LEU A 1 145 ? -20.947 2.941 34.651 1.00 93.81 145 LEU A CA 1
ATOM 980 C C . LEU A 1 145 ? -21.700 3.933 33.751 1.00 93.81 145 LEU A C 1
ATOM 982 O O . LEU A 1 145 ? -22.170 4.965 34.229 1.00 93.81 145 LEU A O 1
ATOM 986 N N . GLY A 1 146 ? -21.862 3.583 32.477 1.00 94.31 146 GLY A N 1
ATOM 987 C CA . GLY A 1 146 ? -22.539 4.401 31.473 1.00 94.31 146 GLY A CA 1
ATOM 988 C C . GLY A 1 146 ? -21.653 5.446 30.789 1.00 94.31 146 GLY A C 1
ATOM 989 O O . GLY A 1 146 ? -22.148 6.154 29.910 1.00 94.31 146 GLY A O 1
ATOM 990 N N . ASP A 1 147 ? -20.370 5.550 31.147 1.00 95.94 147 ASP A N 1
ATOM 991 C CA . ASP A 1 147 ? -19.448 6.446 30.450 1.00 95.94 147 ASP A CA 1
ATOM 992 C C . ASP A 1 147 ? -19.305 6.055 28.978 1.00 95.94 147 ASP A C 1
ATOM 994 O O . ASP A 1 147 ? -19.252 4.872 28.630 1.00 95.94 147 ASP A O 1
ATOM 998 N N . ARG A 1 148 ? -19.226 7.075 28.118 1.00 97.19 148 ARG A N 1
ATOM 999 C CA . ARG A 1 148 ? -18.925 6.922 26.697 1.00 97.19 148 ARG A CA 1
ATOM 1000 C C . ARG A 1 148 ? -17.433 7.083 26.497 1.00 97.19 148 ARG A C 1
ATOM 1002 O O . ARG A 1 148 ? -16.869 8.125 26.827 1.00 97.19 148 ARG A O 1
ATOM 1009 N N . LEU A 1 149 ? -16.811 6.064 25.935 1.00 96.38 149 LEU A N 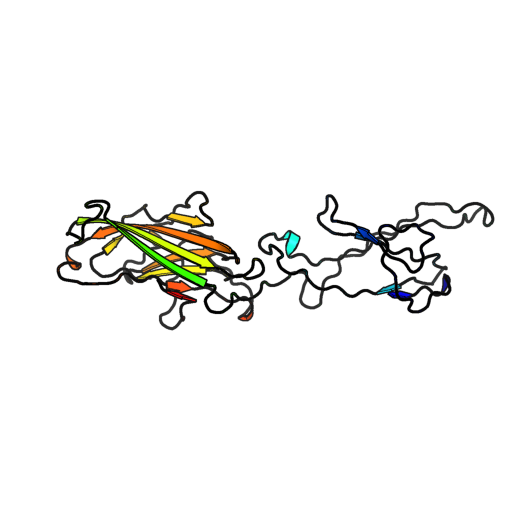1
ATOM 1010 C CA . LEU A 1 149 ? -15.394 6.027 25.620 1.00 96.38 149 LEU A CA 1
ATOM 1011 C C . LEU A 1 149 ? -15.219 6.139 24.112 1.00 96.38 149 LEU A C 1
ATOM 1013 O O . LEU A 1 149 ? -15.966 5.512 23.370 1.00 96.38 149 LEU A O 1
ATOM 1017 N N . ARG A 1 150 ? -14.229 6.898 23.656 1.00 97.81 150 ARG A N 1
ATOM 1018 C CA . ARG A 1 150 ? -13.739 6.850 22.279 1.00 97.81 150 ARG A CA 1
ATOM 1019 C C . ARG A 1 150 ? -12.417 6.115 22.268 1.00 97.81 150 ARG A C 1
ATOM 1021 O O . ARG A 1 150 ? -11.474 6.567 22.911 1.00 97.81 150 ARG A O 1
ATOM 1028 N N . TYR A 1 151 ? -12.360 5.016 21.535 1.00 97.88 151 TYR A N 1
ATOM 1029 C CA . TYR A 1 151 ? -11.123 4.308 21.253 1.00 97.88 151 TYR A CA 1
ATOM 1030 C C . TYR A 1 151 ? -10.561 4.760 19.910 1.00 97.88 151 TYR A C 1
ATOM 1032 O O . TYR A 1 151 ? -11.307 4.962 18.950 1.00 97.88 151 TYR A O 1
ATOM 1040 N N . THR A 1 152 ? -9.238 4.878 19.862 1.00 98.31 152 THR A N 1
ATOM 1041 C CA . THR A 1 152 ? -8.463 5.115 18.643 1.00 98.31 152 THR A CA 1
ATOM 1042 C C . THR A 1 152 ? -7.344 4.087 18.599 1.00 98.31 152 THR A C 1
ATOM 1044 O O . THR A 1 152 ? -6.498 4.072 19.497 1.00 98.31 152 THR A O 1
ATOM 1047 N N . VAL A 1 153 ? -7.350 3.240 17.572 1.00 98.50 153 VAL A N 1
ATOM 1048 C CA . VAL A 1 153 ? -6.337 2.218 17.296 1.00 98.50 153 VAL A CA 1
ATOM 1049 C C . VAL A 1 153 ? -5.634 2.594 15.996 1.00 98.50 153 VAL A C 1
ATOM 1051 O O . VAL A 1 153 ? -6.280 2.685 14.957 1.00 98.50 153 VAL A O 1
ATOM 1054 N N . THR A 1 154 ? -4.326 2.825 16.043 1.00 98.44 154 THR A N 1
ATOM 1055 C CA . THR A 1 154 ? -3.517 3.214 14.882 1.00 98.44 154 THR A CA 1
ATOM 1056 C C . THR A 1 154 ? -2.495 2.130 14.587 1.00 98.44 154 THR A C 1
ATOM 1058 O O . THR A 1 154 ? -1.579 1.914 15.380 1.00 98.44 154 THR A O 1
ATOM 1061 N N . LEU A 1 155 ? -2.650 1.477 13.439 1.00 98.31 155 LEU A N 1
ATOM 1062 C CA . LEU A 1 155 ? -1.685 0.561 12.848 1.00 98.31 155 LEU A CA 1
ATOM 1063 C C . LEU A 1 155 ? -0.798 1.342 11.876 1.00 98.31 155 LEU A C 1
ATOM 1065 O O . LEU A 1 155 ? -1.299 2.066 11.018 1.00 98.31 155 LEU A O 1
ATOM 1069 N N . ARG A 1 156 ? 0.521 1.203 11.997 1.00 98.00 156 ARG A N 1
ATOM 1070 C CA . ARG A 1 156 ? 1.491 1.898 11.149 1.00 98.00 156 ARG A CA 1
ATOM 1071 C C . ARG A 1 156 ? 2.560 0.945 10.641 1.00 98.00 156 ARG A C 1
ATOM 1073 O O . ARG A 1 156 ? 3.149 0.225 11.443 1.00 98.00 156 ARG A O 1
ATOM 1080 N N . ASN A 1 157 ? 2.875 1.043 9.352 1.00 97.44 157 ASN A N 1
ATOM 1081 C CA . ASN A 1 157 ? 4.107 0.509 8.784 1.00 97.44 157 ASN A CA 1
ATOM 1082 C C . ASN A 1 157 ? 5.118 1.661 8.662 1.00 97.44 157 ASN A C 1
ATOM 1084 O O . ASN A 1 157 ? 4.976 2.558 7.837 1.00 97.44 157 ASN A O 1
ATOM 1088 N N . GLY A 1 158 ? 6.118 1.685 9.539 1.00 95.62 158 GLY A N 1
ATOM 1089 C CA . GLY A 1 158 ? 7.185 2.689 9.561 1.00 95.62 158 GLY A CA 1
ATOM 1090 C C . GLY A 1 158 ? 8.368 2.385 8.639 1.00 95.62 158 GLY A C 1
ATOM 1091 O O . GLY A 1 158 ? 9.336 3.145 8.666 1.00 95.62 158 GLY A O 1
ATOM 1092 N N . GLY A 1 159 ? 8.305 1.289 7.876 1.00 93.38 159 GLY A N 1
ATOM 1093 C CA . GLY A 1 159 ? 9.360 0.838 6.974 1.00 93.38 159 GLY A CA 1
ATOM 1094 C C . GLY A 1 159 ? 9.524 1.704 5.717 1.00 93.38 159 GLY A C 1
ATOM 1095 O O . GLY A 1 159 ? 8.820 2.704 5.541 1.00 93.38 159 GLY A O 1
ATOM 1096 N N . PRO A 1 160 ? 10.470 1.343 4.832 1.00 91.12 160 PRO A N 1
ATOM 1097 C CA . PRO A 1 160 ? 10.697 2.051 3.572 1.00 91.12 160 PRO A CA 1
ATOM 1098 C C . PRO A 1 160 ? 9.506 1.896 2.613 1.00 91.12 160 PRO A C 1
ATOM 1100 O O . PRO A 1 160 ? 8.761 0.923 2.699 1.00 91.12 160 PRO A O 1
ATOM 1103 N N . ALA A 1 161 ? 9.335 2.842 1.682 1.00 88.75 161 ALA A N 1
ATOM 1104 C CA . ALA A 1 161 ? 8.178 2.908 0.775 1.00 88.75 161 ALA A CA 1
ATOM 1105 C C . ALA A 1 161 ? 8.000 1.675 -0.135 1.00 88.75 161 ALA A C 1
ATOM 1107 O O . ALA A 1 161 ? 6.905 1.422 -0.626 1.00 88.75 161 ALA A O 1
ATOM 1108 N N . ASP A 1 162 ? 9.064 0.897 -0.343 1.00 88.12 162 ASP A N 1
ATOM 1109 C CA . ASP A 1 162 ? 9.049 -0.355 -1.098 1.00 88.12 162 ASP A CA 1
ATOM 1110 C C . ASP A 1 162 ? 8.734 -1.590 -0.235 1.00 88.12 162 ASP A C 1
ATOM 1112 O O . ASP A 1 162 ? 8.731 -2.701 -0.762 1.00 88.12 162 ASP A O 1
ATOM 1116 N N . SER A 1 163 ? 8.427 -1.417 1.057 1.00 93.12 163 SER A N 1
ATOM 1117 C CA . SER A 1 163 ? 7.913 -2.475 1.939 1.00 93.12 163 SER A CA 1
ATOM 1118 C C . SER A 1 163 ? 6.388 -2.450 2.047 1.00 93.12 163 SER A C 1
ATOM 1120 O O . SER A 1 163 ? 5.768 -1.388 1.954 1.00 93.12 163 SER A O 1
ATOM 1122 N N . CYS A 1 164 ? 5.766 -3.606 2.282 1.00 95.31 164 CYS A N 1
ATOM 1123 C CA . CYS A 1 164 ? 4.314 -3.702 2.443 1.00 95.31 164 CYS A CA 1
ATOM 1124 C C . CYS A 1 164 ? 3.922 -4.824 3.409 1.00 95.31 164 CYS A C 1
ATOM 1126 O O . CYS A 1 164 ? 4.480 -5.913 3.336 1.00 95.31 164 CYS A O 1
ATOM 1128 N N . LEU A 1 165 ? 2.941 -4.572 4.277 1.00 96.00 165 LEU A N 1
ATOM 1129 C CA . LEU A 1 165 ? 2.204 -5.625 4.979 1.00 96.00 165 LEU A CA 1
ATOM 1130 C C . LEU A 1 165 ? 0.903 -5.875 4.208 1.00 96.00 165 LEU A C 1
ATOM 1132 O O . LEU A 1 165 ? 0.053 -4.985 4.156 1.00 96.00 165 LEU A O 1
ATOM 1136 N N . TRP A 1 166 ? 0.754 -7.045 3.589 1.00 95.12 166 TRP A N 1
ATOM 1137 C CA . TRP A 1 166 ? -0.433 -7.354 2.791 1.00 95.12 166 TRP A CA 1
ATOM 1138 C C . TRP A 1 166 ? -1.629 -7.722 3.654 1.00 95.12 166 TRP A C 1
ATOM 1140 O O . TRP A 1 166 ? -1.468 -8.394 4.674 1.00 95.12 166 TRP A O 1
ATOM 1150 N N . ASP A 1 167 ? -2.813 -7.306 3.190 1.00 94.69 167 ASP A N 1
ATOM 1151 C CA . ASP A 1 167 ? -4.110 -7.617 3.804 1.00 94.69 167 ASP A CA 1
ATOM 1152 C C . ASP A 1 167 ? -4.105 -7.426 5.327 1.00 94.69 167 ASP A C 1
ATOM 1154 O O . ASP A 1 167 ? -4.391 -8.321 6.122 1.00 94.69 167 ASP A O 1
ATOM 1158 N N . ALA A 1 168 ? -3.669 -6.238 5.745 1.00 95.69 168 ALA A N 1
ATOM 1159 C CA . ALA A 1 168 ? -3.545 -5.920 7.145 1.00 95.69 168 ALA A CA 1
ATOM 1160 C C . ALA A 1 168 ? -4.929 -5.875 7.806 1.00 95.69 168 ALA A C 1
ATOM 1162 O O . ALA A 1 168 ? -5.861 -5.261 7.287 1.00 95.69 168 ALA A O 1
ATOM 1163 N N . VAL A 1 169 ? -5.050 -6.461 8.994 1.00 96.50 169 VAL A N 1
ATOM 1164 C CA . VAL A 1 169 ? -6.285 -6.484 9.790 1.00 96.50 169 VAL A CA 1
ATOM 1165 C C . VAL A 1 169 ? -5.995 -5.954 11.184 1.00 96.50 169 VAL A C 1
ATOM 1167 O O . VAL A 1 169 ? -5.021 -6.359 11.820 1.00 96.50 169 VAL A O 1
ATOM 1170 N N . VAL A 1 170 ? -6.865 -5.077 11.686 1.00 97.44 170 VAL A N 1
ATOM 1171 C CA . VAL A 1 170 ? -6.884 -4.695 13.104 1.00 97.44 170 VAL A CA 1
ATOM 1172 C C . VAL A 1 170 ? -7.960 -5.508 13.813 1.00 97.44 170 VAL A C 1
ATOM 1174 O O . VAL A 1 170 ? -9.128 -5.461 13.427 1.00 97.44 170 VAL A O 1
ATOM 1177 N N . SER A 1 171 ? -7.559 -6.220 14.865 1.00 96.38 171 SER A N 1
ATOM 1178 C CA . SER A 1 171 ? -8.421 -7.013 15.740 1.00 96.38 171 SER A CA 1
ATOM 1179 C C . SER A 1 171 ? -8.389 -6.455 17.165 1.00 96.38 171 SER A C 1
ATOM 1181 O O . SER A 1 171 ? -7.327 -6.146 17.700 1.00 96.38 171 SER A O 1
ATOM 1183 N N . ASP A 1 172 ? -9.547 -6.301 17.796 1.00 96.56 172 ASP A N 1
ATOM 1184 C CA . ASP A 1 172 ? -9.687 -5.742 19.139 1.00 96.56 172 ASP A CA 1
ATOM 1185 C C . ASP A 1 172 ? -10.698 -6.559 19.967 1.00 96.56 172 ASP A C 1
ATOM 1187 O O . ASP A 1 172 ? -11.909 -6.314 19.880 1.00 96.56 172 ASP A O 1
ATOM 1191 N N . PRO A 1 173 ? -10.235 -7.560 20.742 1.00 94.94 173 PRO A N 1
ATOM 1192 C CA . PRO A 1 173 ? -11.073 -8.277 21.694 1.00 94.94 173 PRO A CA 1
ATOM 1193 C C . PRO A 1 173 ? -11.428 -7.372 22.878 1.00 94.94 173 PRO A C 1
ATOM 1195 O O . PRO A 1 173 ? -10.608 -7.078 23.750 1.00 94.94 173 PRO A O 1
ATOM 1198 N N . LEU A 1 174 ? -12.691 -6.961 22.940 1.00 94.56 174 LEU A N 1
ATOM 1199 C CA . LEU A 1 174 ? -13.169 -6.026 23.945 1.00 94.56 174 LEU A CA 1
ATOM 1200 C C . LEU A 1 174 ? -13.419 -6.723 25.288 1.00 94.56 174 LEU A C 1
ATOM 1202 O O . LEU A 1 174 ? -14.140 -7.730 25.359 1.00 94.56 174 LEU A O 1
ATOM 1206 N N . PRO A 1 175 ? -12.922 -6.148 26.398 1.00 93.50 175 PRO A N 1
ATOM 1207 C CA . PRO A 1 175 ? -13.139 -6.716 27.716 1.00 93.50 175 PRO A CA 1
ATOM 1208 C C . PRO A 1 175 ? -14.627 -6.732 28.072 1.00 93.50 175 PRO A C 1
ATOM 1210 O O . PRO A 1 175 ? -15.420 -5.921 27.578 1.00 93.50 175 PRO A O 1
ATOM 1213 N N . ALA A 1 176 ? -15.023 -7.655 28.951 1.00 92.12 176 ALA A N 1
ATOM 1214 C CA . ALA A 1 176 ? -16.365 -7.641 29.523 1.00 92.12 176 ALA A CA 1
ATOM 1215 C C . ALA A 1 176 ? -16.644 -6.265 30.146 1.00 92.12 176 ALA A C 1
ATOM 1217 O O . ALA A 1 176 ? -15.793 -5.697 30.830 1.00 92.12 176 ALA A O 1
ATOM 1218 N N . GLY A 1 177 ? -17.823 -5.710 29.872 1.00 92.00 177 GLY A N 1
ATOM 1219 C CA . GLY A 1 177 ? -18.184 -4.391 30.374 1.00 92.00 177 GLY A CA 1
ATOM 1220 C C . GLY A 1 177 ? -17.885 -3.210 29.449 1.00 92.00 177 GLY A C 1
ATOM 1221 O O . GLY A 1 177 ? -18.273 -2.098 29.786 1.00 92.00 177 GLY A O 1
ATOM 1222 N N . VAL A 1 178 ? -17.247 -3.413 28.292 1.00 95.12 178 VAL A N 1
ATOM 1223 C CA . VAL A 1 178 ? -17.069 -2.379 27.255 1.00 95.12 178 VAL A CA 1
ATOM 1224 C C . VAL A 1 178 ? -17.834 -2.798 26.005 1.00 95.12 178 VAL A C 1
ATOM 1226 O O . VAL A 1 178 ? -17.477 -3.783 25.368 1.00 95.12 178 VAL A O 1
ATOM 1229 N N . GLU A 1 179 ? -18.900 -2.081 25.662 1.00 96.25 179 GLU A N 1
ATOM 1230 C CA . GLU A 1 179 ? -19.768 -2.437 24.532 1.00 96.25 179 GLU A CA 1
ATOM 1231 C C . GLU A 1 179 ? -19.701 -1.365 23.435 1.00 96.25 179 GLU A C 1
ATOM 1233 O O . GLU A 1 179 ? -19.983 -0.201 23.733 1.00 96.25 179 GLU A O 1
ATOM 1238 N N . PRO A 1 180 ? -19.343 -1.703 22.183 1.00 97.38 180 PRO A N 1
ATOM 1239 C CA . PRO A 1 180 ? -19.238 -0.720 21.114 1.00 97.38 180 PRO A CA 1
ATOM 1240 C C . PRO A 1 180 ? -20.616 -0.156 20.749 1.00 97.38 180 PRO A C 1
ATOM 1242 O O . PRO A 1 180 ? -21.620 -0.867 20.669 1.00 97.38 180 PRO A O 1
ATOM 1245 N N . ALA A 1 181 ? -20.672 1.152 20.523 1.00 97.75 181 ALA A N 1
ATOM 1246 C CA . ALA A 1 181 ? -21.865 1.839 20.066 1.00 97.75 181 ALA A CA 1
ATOM 1247 C C . ALA A 1 181 ? -22.031 1.629 18.555 1.00 97.75 181 ALA A C 1
ATOM 1249 O O . ALA A 1 181 ? -21.144 1.976 17.772 1.00 97.75 181 ALA A O 1
ATOM 1250 N N . GLY A 1 182 ? -23.182 1.091 18.148 1.00 96.50 182 GLY A N 1
ATOM 1251 C CA . GLY A 1 182 ? -23.484 0.835 16.740 1.00 96.50 182 GLY A CA 1
ATOM 1252 C C . GLY A 1 182 ? -23.405 2.095 15.873 1.00 96.50 182 GLY A C 1
ATOM 1253 O O . GLY A 1 182 ? -23.748 3.201 16.306 1.00 96.50 182 GLY A O 1
ATOM 1254 N N . GLY A 1 183 ? -22.924 1.928 14.648 1.00 97.94 183 GLY A N 1
ATOM 1255 C CA . GLY A 1 183 ? -22.742 2.973 13.653 1.00 97.94 183 GLY A CA 1
ATOM 1256 C C . GLY A 1 183 ? -21.581 3.926 13.935 1.00 97.94 183 GLY A C 1
ATOM 1257 O O . GLY A 1 183 ? -21.492 4.960 13.265 1.00 97.94 183 GLY A O 1
ATOM 1258 N N . THR A 1 184 ? -20.694 3.628 14.894 1.00 98.50 184 THR A N 1
ATOM 1259 C CA . THR A 1 184 ? -19.573 4.518 15.270 1.00 98.50 184 THR A CA 1
ATOM 1260 C C . THR A 1 184 ? -18.206 4.078 14.763 1.00 98.50 184 THR A C 1
ATOM 1262 O O . THR A 1 184 ? -17.290 4.896 14.778 1.00 98.50 184 THR A O 1
ATOM 1265 N N . LEU A 1 185 ? -18.063 2.843 14.273 1.00 98.69 185 LEU A N 1
ATOM 1266 C CA . LEU A 1 185 ? -16.787 2.351 13.765 1.00 98.69 185 LEU A CA 1
ATOM 1267 C C . LEU A 1 185 ? -16.402 3.108 12.485 1.00 98.69 185 LEU A C 1
ATOM 1269 O O . LEU A 1 185 ? -17.200 3.235 11.548 1.00 98.69 185 LEU A O 1
ATOM 1273 N N . ARG A 1 186 ? -15.189 3.654 12.452 1.00 98.56 186 ARG A N 1
ATOM 1274 C CA . ARG A 1 186 ? -14.634 4.381 11.308 1.00 98.56 186 ARG A CA 1
ATOM 1275 C C . ARG A 1 186 ? -13.188 3.987 11.072 1.00 98.56 186 ARG A C 1
ATOM 1277 O O . ARG A 1 186 ? -12.410 4.000 12.022 1.00 98.56 186 ARG A O 1
ATOM 1284 N N . LEU A 1 187 ? -12.829 3.737 9.818 1.00 98.56 187 LEU A N 1
ATOM 1285 C CA . LEU A 1 187 ? -11.449 3.523 9.388 1.00 98.56 187 LEU A CA 1
ATOM 1286 C C . LEU A 1 187 ? -10.971 4.731 8.580 1.00 98.56 187 LEU A C 1
ATOM 1288 O O . LEU A 1 187 ? -11.661 5.176 7.671 1.00 98.56 187 LEU A O 1
ATOM 1292 N N . SER A 1 188 ? -9.790 5.255 8.879 1.00 97.75 188 SER A N 1
ATOM 1293 C CA . SER A 1 188 ? -9.117 6.270 8.063 1.00 97.75 188 SER A CA 1
ATOM 1294 C C . SER A 1 188 ? -7.722 5.778 7.704 1.00 97.75 188 SER A C 1
ATOM 1296 O O . SER A 1 188 ? -6.980 5.350 8.585 1.00 97.75 188 SER A O 1
ATOM 1298 N N . VAL A 1 189 ? -7.367 5.844 6.423 1.00 94.19 189 VAL A N 1
ATOM 1299 C CA . VAL A 1 189 ? -6.019 5.542 5.923 1.00 94.19 189 VAL A CA 1
ATOM 1300 C C . VAL A 1 189 ? -5.319 6.865 5.629 1.00 94.19 189 VAL A C 1
ATOM 1302 O O . VAL A 1 189 ? -5.902 7.748 5.001 1.00 94.19 189 VAL A O 1
ATOM 1305 N N . ASP A 1 190 ? -4.111 7.037 6.163 1.00 92.31 190 ASP A N 1
ATOM 1306 C CA . ASP A 1 190 ? -3.264 8.234 6.033 1.00 92.31 190 ASP A CA 1
ATOM 1307 C C . ASP A 1 190 ? -3.952 9.564 6.378 1.00 92.31 190 ASP A C 1
ATOM 1309 O O . ASP A 1 190 ? -3.649 10.620 5.821 1.00 92.31 190 ASP A O 1
ATOM 1313 N N . GLY A 1 191 ? -4.899 9.528 7.319 1.00 89.12 191 GLY A N 1
ATOM 1314 C CA . GLY A 1 191 ? -5.674 10.706 7.714 1.00 89.12 191 GLY A CA 1
ATOM 1315 C C . GLY A 1 191 ? -6.667 11.182 6.649 1.00 89.12 191 GLY A C 1
ATOM 1316 O O . GLY A 1 191 ? -7.170 12.302 6.754 1.00 89.12 191 GLY A O 1
ATOM 1317 N N . GLY A 1 192 ? -6.949 10.356 5.637 1.00 92.69 192 GLY A N 1
ATOM 1318 C CA . GLY A 1 192 ? -8.010 10.579 4.662 1.00 92.69 192 GLY A CA 1
ATOM 1319 C C . GLY A 1 192 ? -9.411 10.538 5.281 1.00 92.69 192 GLY A C 1
ATOM 1320 O O . GLY A 1 192 ? -9.588 10.250 6.469 1.00 92.69 192 GLY A O 1
ATOM 1321 N N . GLU A 1 193 ? -10.422 10.822 4.458 1.00 96.12 193 GLU A N 1
ATOM 1322 C CA . GLU A 1 193 ? -11.826 10.821 4.887 1.00 96.12 193 GLU A CA 1
ATOM 1323 C C . GLU A 1 193 ? -12.210 9.475 5.529 1.00 96.12 193 GLU A C 1
ATOM 1325 O O . GLU A 1 193 ? -11.990 8.429 4.913 1.00 96.12 193 GLU A O 1
ATOM 1330 N N . PRO A 1 194 ? -12.775 9.466 6.752 1.00 96.75 194 PRO A N 1
ATOM 1331 C CA . PRO A 1 194 ? -13.100 8.220 7.431 1.00 96.75 194 PRO A CA 1
ATOM 1332 C C . PRO A 1 194 ? -14.186 7.416 6.701 1.00 96.75 194 PRO A C 1
ATOM 1334 O O . PRO A 1 194 ? -15.308 7.891 6.508 1.00 96.75 194 PRO A O 1
ATOM 1337 N N . LEU A 1 195 ? -13.880 6.162 6.376 1.00 97.56 195 LEU A N 1
ATOM 1338 C CA . LEU A 1 195 ? -14.833 5.175 5.880 1.00 97.56 195 LEU A CA 1
ATOM 1339 C C . LEU A 1 195 ? -15.700 4.663 7.031 1.00 97.56 195 LEU A C 1
ATOM 1341 O O . LEU A 1 195 ? -15.210 4.372 8.124 1.00 97.56 195 LEU A O 1
ATOM 1345 N N . ALA A 1 196 ? -17.004 4.546 6.783 1.00 98.19 196 ALA A N 1
ATOM 1346 C CA . ALA A 1 196 ? -17.913 3.882 7.704 1.00 98.19 196 ALA A CA 1
ATOM 1347 C C . ALA A 1 196 ? -17.662 2.374 7.676 1.00 98.19 196 ALA A C 1
ATOM 1349 O O . ALA A 1 196 ? -17.771 1.758 6.621 1.00 98.19 196 ALA A O 1
ATOM 1350 N N . VAL A 1 197 ? -17.365 1.804 8.841 1.00 98.56 197 VAL A N 1
ATOM 1351 C CA . VAL A 1 197 ? -17.219 0.359 9.008 1.00 98.56 197 VAL A CA 1
ATOM 1352 C C . VAL A 1 197 ? -18.575 -0.209 9.447 1.00 98.56 197 VAL A C 1
ATOM 1354 O O . VAL A 1 197 ? -19.179 0.352 10.371 1.00 98.56 197 VAL A O 1
ATOM 1357 N N . PRO A 1 198 ? -19.084 -1.274 8.802 1.00 98.31 198 PRO A N 1
ATOM 1358 C CA . PRO A 1 198 ? -20.326 -1.928 9.206 1.00 98.31 198 PRO A CA 1
ATOM 1359 C C . PRO A 1 198 ? -20.248 -2.507 10.628 1.00 98.31 198 PRO A C 1
ATOM 1361 O O . PRO A 1 198 ? -19.193 -2.960 11.072 1.00 98.31 198 PRO A O 1
ATOM 1364 N N . ASP A 1 199 ? -21.374 -2.532 11.344 1.00 97.81 199 ASP A N 1
ATOM 1365 C CA . ASP A 1 199 ? -21.431 -3.049 12.724 1.00 97.81 199 ASP A CA 1
ATOM 1366 C C . ASP A 1 199 ? -21.150 -4.559 12.798 1.00 97.81 199 ASP A C 1
ATOM 1368 O O . ASP A 1 199 ? -20.817 -5.079 13.862 1.00 97.81 199 ASP A O 1
ATOM 1372 N N . GLU A 1 200 ? -21.255 -5.260 11.668 1.00 97.00 200 GLU A N 1
ATOM 1373 C CA . GLU A 1 200 ? -20.893 -6.666 11.488 1.00 97.00 200 GLU A CA 1
ATOM 1374 C C . GLU A 1 200 ? -19.400 -6.933 11.718 1.00 97.00 200 GLU A C 1
ATOM 1376 O O . GLU A 1 200 ? -19.028 -8.076 11.970 1.00 97.00 200 GLU A O 1
ATOM 1381 N N . ALA A 1 201 ? -18.557 -5.895 11.705 1.00 97.56 201 ALA A N 1
ATOM 1382 C CA . ALA A 1 201 ? -17.165 -5.998 12.133 1.00 97.56 201 ALA A CA 1
ATOM 1383 C C . ALA A 1 201 ? -17.023 -6.336 13.627 1.00 97.56 201 ALA A C 1
ATOM 1385 O O . ALA A 1 201 ? -15.940 -6.728 14.050 1.00 97.56 201 ALA A O 1
ATOM 1386 N N . TYR A 1 202 ? -18.083 -6.185 14.433 1.00 97.56 202 TYR A N 1
ATOM 1387 C CA . TYR A 1 202 ? -18.112 -6.623 15.825 1.00 97.56 202 TYR A CA 1
ATOM 1388 C C . TYR A 1 202 ? -18.836 -7.966 15.985 1.00 97.56 202 TYR A C 1
ATOM 1390 O O . TYR A 1 202 ? -20.071 -8.046 15.958 1.00 97.56 202 TYR A O 1
ATOM 1398 N N . ASP A 1 203 ? -18.068 -9.019 16.256 1.00 95.62 203 ASP A N 1
ATOM 1399 C CA . ASP A 1 203 ? -18.608 -10.314 16.650 1.00 95.62 203 ASP A CA 1
ATOM 1400 C C . ASP A 1 203 ? -18.965 -10.305 18.143 1.00 95.62 203 ASP A C 1
ATOM 1402 O O . ASP A 1 203 ? -18.108 -10.269 19.026 1.00 95.62 203 ASP A O 1
ATOM 1406 N N . ARG A 1 204 ? -20.264 -10.383 18.445 1.00 92.81 204 ARG A N 1
ATOM 1407 C CA . ARG A 1 204 ? -20.777 -10.404 19.825 1.00 92.81 204 ARG A CA 1
ATOM 1408 C C . ARG A 1 204 ? -20.456 -11.682 20.593 1.00 92.81 204 ARG A C 1
ATOM 1410 O O . ARG A 1 204 ? -20.425 -11.637 21.822 1.00 92.81 204 ARG A O 1
ATOM 1417 N N . ALA A 1 205 ? -20.282 -12.813 19.911 1.00 91.81 205 ALA A N 1
ATOM 1418 C CA . ALA A 1 205 ? -20.007 -14.089 20.561 1.00 91.81 205 ALA A CA 1
ATOM 1419 C C . ALA A 1 205 ? -18.570 -14.134 21.091 1.00 91.81 205 ALA A C 1
ATOM 1421 O O . ALA A 1 205 ? -18.347 -14.571 22.220 1.00 91.81 205 ALA A O 1
ATOM 1422 N N . THR A 1 206 ? -17.618 -13.640 20.299 1.00 92.19 206 THR A N 1
ATOM 1423 C CA . THR A 1 206 ? -16.199 -13.540 20.683 1.00 92.19 206 THR A CA 1
ATOM 1424 C C . THR A 1 206 ? -15.853 -12.214 21.365 1.00 92.19 206 THR A C 1
ATOM 1426 O O . THR A 1 206 ? -14.843 -12.130 22.058 1.00 92.19 206 THR A O 1
ATOM 1429 N N . ARG A 1 207 ? -16.731 -11.208 21.241 1.00 94.88 207 ARG A N 1
ATOM 1430 C CA . ARG A 1 207 ? -16.533 -9.811 21.658 1.00 94.88 207 ARG A CA 1
ATOM 1431 C C . ARG A 1 207 ? -15.356 -9.139 20.950 1.00 94.88 207 ARG A C 1
ATOM 1433 O O . ARG A 1 207 ? -14.734 -8.250 21.526 1.00 94.88 207 ARG A O 1
ATOM 1440 N N . THR A 1 208 ? -15.099 -9.502 19.701 1.00 95.88 208 THR A N 1
ATOM 1441 C CA . THR A 1 208 ? -13.965 -8.989 18.927 1.00 95.88 208 THR A CA 1
ATOM 1442 C C . THR A 1 208 ? -14.437 -8.069 17.813 1.00 95.88 208 THR A C 1
ATOM 1444 O O . THR A 1 208 ? -15.331 -8.424 17.048 1.00 95.88 208 THR A O 1
ATOM 1447 N N . ILE A 1 209 ? -13.837 -6.881 17.724 1.00 97.88 209 ILE A N 1
ATOM 1448 C CA . ILE A 1 209 ? -13.894 -6.058 16.511 1.00 97.88 209 ILE A CA 1
ATOM 1449 C C . ILE A 1 209 ? -12.783 -6.534 15.571 1.00 97.88 209 ILE A C 1
ATOM 1451 O O . ILE A 1 209 ? -11.646 -6.619 16.016 1.00 97.88 209 ILE A O 1
ATOM 1455 N N . ALA A 1 210 ? -13.077 -6.802 14.301 1.00 97.25 210 ALA A N 1
ATOM 1456 C CA . ALA A 1 210 ? -12.078 -7.121 13.279 1.00 97.25 210 ALA A CA 1
ATOM 1457 C C . ALA A 1 210 ? -12.361 -6.333 11.990 1.00 97.25 210 ALA A C 1
ATOM 1459 O O . ALA A 1 210 ? -13.448 -6.432 11.416 1.00 97.25 210 ALA A O 1
ATOM 1460 N N . VAL A 1 211 ? -11.395 -5.522 11.550 1.00 98.19 211 VAL A N 1
ATOM 1461 C CA . VAL A 1 211 ? -11.553 -4.600 10.411 1.00 98.19 211 VAL A CA 1
ATOM 1462 C C . VAL A 1 211 ? -10.385 -4.738 9.446 1.00 98.19 211 VAL A C 1
ATOM 1464 O O . VAL A 1 211 ? -9.224 -4.601 9.850 1.00 98.19 211 VAL A O 1
ATOM 1467 N N . ALA A 1 212 ? -10.702 -4.955 8.169 1.00 97.38 212 ALA A N 1
ATOM 1468 C CA . ALA A 1 212 ? -9.719 -4.966 7.095 1.00 97.38 212 ALA A CA 1
ATOM 1469 C C . ALA A 1 212 ? -9.166 -3.552 6.866 1.00 97.38 212 ALA A C 1
ATOM 1471 O O . ALA A 1 212 ? -9.914 -2.581 6.733 1.00 97.38 212 ALA A O 1
ATOM 1472 N N . CYS A 1 213 ? -7.844 -3.435 6.830 1.00 96.50 213 CYS A N 1
ATOM 1473 C CA . CYS A 1 213 ? -7.108 -2.221 6.478 1.00 96.50 213 CYS A CA 1
ATOM 1474 C C . CYS A 1 213 ? -6.530 -2.293 5.055 1.00 96.50 213 CYS A C 1
ATOM 1476 O O . CYS A 1 213 ? -6.152 -1.254 4.516 1.00 96.50 213 CYS A O 1
ATOM 1478 N N . GLY A 1 214 ? -6.485 -3.490 4.456 1.00 94.69 214 GLY A N 1
ATOM 1479 C CA . GLY A 1 214 ? -5.867 -3.756 3.158 1.00 94.69 214 GLY A CA 1
ATOM 1480 C C . GLY A 1 214 ? -4.340 -3.707 3.213 1.00 94.69 214 GLY A C 1
ATOM 1481 O O . GLY A 1 214 ? -3.731 -3.863 4.268 1.00 94.69 214 GLY A O 1
ATOM 1482 N N . ASP A 1 215 ? -3.705 -3.487 2.066 1.00 94.81 215 ASP A N 1
ATOM 1483 C CA . ASP A 1 215 ? -2.247 -3.382 1.970 1.00 94.81 215 ASP A CA 1
ATOM 1484 C C . ASP A 1 215 ? -1.716 -2.130 2.682 1.00 94.81 215 ASP A C 1
ATOM 1486 O O . ASP A 1 215 ? -2.029 -0.998 2.300 1.00 94.81 215 ASP A O 1
ATOM 1490 N N . LEU A 1 216 ? -0.847 -2.326 3.674 1.00 95.94 216 LEU A N 1
ATOM 1491 C CA . LEU A 1 216 ? -0.218 -1.245 4.422 1.00 95.94 216 LEU A CA 1
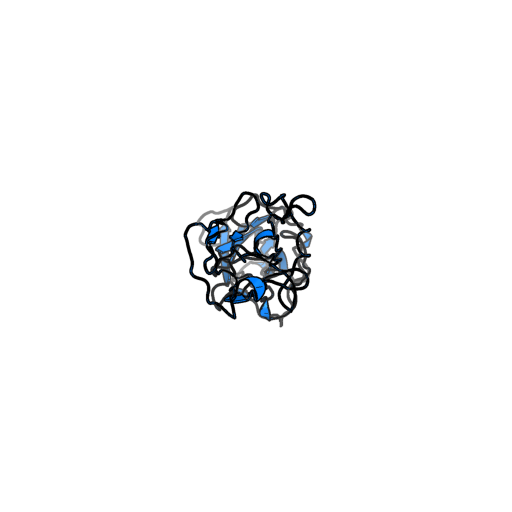ATOM 1492 C C . LEU A 1 216 ? 1.239 -1.043 3.988 1.00 95.94 216 LEU A C 1
ATOM 1494 O O . LEU A 1 216 ? 2.174 -1.676 4.494 1.00 95.94 216 LEU A O 1
ATOM 1498 N N . TRP A 1 217 ? 1.422 -0.119 3.051 1.00 94.56 217 TRP A N 1
ATOM 1499 C CA . TRP A 1 217 ? 2.720 0.285 2.510 1.00 94.56 217 TRP A CA 1
ATOM 1500 C C . TRP A 1 217 ? 3.604 1.004 3.536 1.00 94.56 217 TRP A C 1
ATOM 1502 O O . TRP A 1 217 ? 3.121 1.643 4.473 1.00 94.56 217 TRP A O 1
ATOM 1512 N N . GLY A 1 218 ? 4.923 0.917 3.367 1.00 94.44 218 GLY A N 1
ATOM 1513 C CA . GLY A 1 218 ? 5.874 1.581 4.253 1.00 94.44 218 GLY A CA 1
ATOM 1514 C C . GLY A 1 218 ? 5.736 3.101 4.226 1.00 94.44 218 GLY A C 1
ATOM 1515 O O . GLY A 1 218 ? 5.659 3.729 3.174 1.00 94.44 218 GLY A O 1
ATOM 1516 N N . GLY A 1 219 ? 5.675 3.700 5.410 1.00 93.69 219 GLY A N 1
ATOM 1517 C CA . GLY A 1 219 ? 5.364 5.112 5.615 1.00 93.69 219 GLY A CA 1
ATOM 1518 C C . GLY A 1 219 ? 3.884 5.399 5.885 1.00 93.69 219 GLY A C 1
ATOM 1519 O O . GLY A 1 219 ? 3.589 6.492 6.373 1.00 93.69 219 GLY A O 1
ATOM 1520 N N . HIS A 1 220 ? 2.984 4.440 5.650 1.00 95.75 220 HIS A N 1
ATOM 1521 C CA . HIS A 1 220 ? 1.535 4.621 5.755 1.00 95.75 220 HIS A CA 1
ATOM 1522 C C . HIS A 1 220 ? 0.962 4.135 7.095 1.00 95.75 220 HIS A C 1
ATOM 1524 O O . HIS A 1 220 ? 1.591 3.376 7.849 1.00 95.75 220 HIS A O 1
ATOM 1530 N N . ALA A 1 221 ? -0.249 4.598 7.415 1.00 97.81 221 ALA A N 1
ATOM 1531 C CA . ALA A 1 221 ? -0.969 4.215 8.627 1.00 97.81 221 ALA A CA 1
ATOM 1532 C C . ALA A 1 221 ? -2.484 4.083 8.411 1.00 97.81 221 ALA A C 1
ATOM 1534 O O . ALA A 1 221 ? -3.103 4.884 7.715 1.00 97.81 221 ALA A O 1
ATOM 1535 N N . ALA A 1 222 ? -3.094 3.128 9.110 1.00 98.19 222 ALA A N 1
ATOM 1536 C CA . ALA A 1 222 ? -4.536 2.951 9.210 1.00 98.19 222 ALA A CA 1
ATOM 1537 C C . ALA A 1 222 ? -4.997 3.228 10.649 1.00 98.19 222 ALA A C 1
ATOM 1539 O O . ALA A 1 222 ? -4.383 2.776 11.615 1.00 98.19 222 ALA A O 1
ATOM 1540 N N . THR A 1 223 ? -6.072 3.997 10.811 1.00 98.62 223 THR A N 1
ATOM 1541 C CA . THR A 1 223 ? -6.631 4.373 12.114 1.00 98.62 223 THR A CA 1
ATOM 1542 C C . THR A 1 223 ? -8.090 3.956 12.210 1.00 98.62 223 THR A C 1
ATOM 1544 O O . THR A 1 223 ? -8.948 4.512 11.524 1.00 98.62 223 THR A O 1
ATOM 1547 N N . LEU A 1 224 ? -8.369 3.004 13.098 1.00 98.62 224 LEU A N 1
ATOM 1548 C CA . LEU A 1 224 ? -9.710 2.602 13.496 1.00 98.62 224 LEU A CA 1
ATOM 1549 C C . LEU A 1 224 ? -10.151 3.435 14.704 1.00 98.62 224 LEU A C 1
ATOM 1551 O O . LEU A 1 224 ? -9.458 3.501 15.719 1.00 98.62 224 LEU A O 1
ATOM 1555 N N . THR A 1 225 ? -11.326 4.048 14.617 1.00 98.56 225 THR A N 1
ATOM 1556 C CA . THR A 1 225 ? -11.971 4.732 15.743 1.00 98.56 225 THR A CA 1
ATOM 1557 C C . THR A 1 225 ? -13.359 4.174 15.974 1.00 98.56 225 THR A C 1
ATOM 1559 O O . THR A 1 225 ? -14.066 3.848 15.024 1.00 98.56 225 THR A O 1
ATOM 1562 N N . PHE A 1 226 ? -13.756 4.062 17.235 1.00 98.62 226 PHE A N 1
ATOM 1563 C CA . PHE A 1 226 ? -15.111 3.674 17.609 1.00 98.62 226 PHE A CA 1
ATOM 1564 C C . PHE A 1 226 ? -15.454 4.223 18.985 1.00 98.62 226 PHE A C 1
ATOM 1566 O O . PHE A 1 226 ? -14.573 4.526 19.796 1.00 98.62 226 PHE A O 1
ATOM 1573 N N . GLU A 1 227 ? -16.745 4.365 19.254 1.00 98.50 227 GLU A N 1
ATOM 1574 C CA . GLU A 1 227 ? -17.219 4.699 20.588 1.00 98.50 227 GLU A CA 1
ATOM 1575 C C . GLU A 1 227 ? -17.756 3.451 21.281 1.00 98.50 227 GLU A C 1
ATOM 1577 O O . GLU A 1 227 ? -18.279 2.546 20.639 1.00 98.50 227 GLU A O 1
ATOM 1582 N N . ALA A 1 228 ? -17.635 3.401 22.601 1.00 97.44 228 ALA A N 1
ATOM 1583 C CA . ALA A 1 228 ? -18.135 2.317 23.428 1.00 97.44 228 ALA A CA 1
ATOM 1584 C C . ALA A 1 228 ? -18.782 2.859 24.703 1.00 97.44 228 ALA A C 1
ATOM 1586 O O . ALA A 1 228 ? -18.503 3.979 25.133 1.00 97.44 228 ALA A O 1
ATOM 1587 N N . VAL A 1 229 ? -19.649 2.060 25.313 1.00 96.75 229 VAL A N 1
ATOM 1588 C CA . VAL A 1 229 ? -20.316 2.363 26.578 1.00 96.75 229 VAL A CA 1
ATOM 1589 C C . VAL A 1 229 ? -19.845 1.382 27.639 1.00 96.75 229 VAL A C 1
ATOM 1591 O O . VAL A 1 229 ? -19.790 0.174 27.402 1.00 96.75 229 VAL A O 1
ATOM 1594 N N . VAL A 1 230 ? -19.540 1.902 28.827 1.00 95.12 230 VAL A N 1
ATOM 1595 C CA . VAL A 1 230 ? -19.219 1.069 29.988 1.00 95.12 230 VAL A CA 1
ATOM 1596 C C . VAL A 1 230 ? -20.492 0.499 30.602 1.00 95.12 230 VAL A C 1
ATOM 1598 O O . VAL A 1 230 ? -21.402 1.243 30.971 1.00 95.12 230 VAL A O 1
ATOM 1601 N N . THR A 1 231 ? -20.562 -0.821 30.734 1.00 93.81 231 THR A N 1
ATOM 1602 C CA . THR A 1 231 ? -21.714 -1.553 31.271 1.00 93.81 231 THR A CA 1
ATOM 1603 C C . THR A 1 231 ? -21.440 -2.075 32.684 1.00 93.81 231 THR A C 1
ATOM 1605 O O . THR A 1 231 ? -20.351 -1.916 33.238 1.00 93.81 231 THR A O 1
ATOM 1608 N N . ALA A 1 232 ? -22.459 -2.670 33.313 1.00 92.31 232 ALA A N 1
ATOM 1609 C CA . ALA A 1 232 ? -22.366 -3.157 34.689 1.00 92.31 232 ALA A CA 1
ATOM 1610 C C . ALA A 1 232 ? -21.315 -4.263 34.864 1.00 92.31 232 ALA A C 1
ATOM 1612 O O . ALA A 1 232 ? -20.775 -4.415 35.958 1.00 92.31 232 ALA A O 1
ATOM 1613 N N . ASP A 1 233 ? -20.977 -4.977 33.790 1.00 87.44 233 ASP A N 1
ATOM 1614 C CA . ASP A 1 233 ? -19.994 -6.062 33.820 1.00 87.44 233 ASP A CA 1
ATOM 1615 C C . ASP A 1 233 ? -18.552 -5.553 34.011 1.00 87.44 233 ASP A C 1
ATOM 1617 O O . ASP A 1 233 ? -17.671 -6.338 34.348 1.00 87.44 233 ASP A O 1
ATOM 1621 N N . ALA A 1 234 ? -18.307 -4.242 33.868 1.00 85.12 234 ALA A N 1
ATOM 1622 C CA . ALA A 1 234 ? -17.015 -3.615 34.170 1.00 85.12 234 ALA A CA 1
ATOM 1623 C C . ALA A 1 234 ? -16.814 -3.315 35.670 1.00 85.12 234 ALA A C 1
ATOM 1625 O O . ALA A 1 234 ? -15.733 -2.886 36.080 1.00 85.12 234 ALA A O 1
ATOM 1626 N N . LEU A 1 235 ? -17.847 -3.465 36.510 1.00 82.50 235 LEU A N 1
ATOM 1627 C CA . LEU A 1 235 ? -17.791 -3.027 37.907 1.00 82.50 235 LEU A CA 1
ATOM 1628 C C . LEU A 1 235 ? -16.739 -3.804 38.710 1.00 82.50 235 LEU A C 1
ATOM 1630 O O . LEU A 1 235 ? -16.854 -5.006 38.929 1.00 82.50 235 LEU A O 1
ATOM 1634 N N . GLY A 1 236 ? -15.739 -3.074 39.213 1.00 73.94 236 GLY A N 1
ATOM 1635 C CA . GLY A 1 236 ? -14.651 -3.630 40.022 1.00 73.94 236 GLY A CA 1
ATOM 1636 C C . GLY A 1 236 ? -13.558 -4.332 39.214 1.00 73.94 236 GLY A C 1
ATOM 1637 O O . GLY A 1 236 ? -12.641 -4.886 39.819 1.00 73.94 236 GLY A O 1
ATOM 1638 N N . ALA A 1 237 ? -13.640 -4.301 37.883 1.00 78.38 237 ALA A N 1
ATOM 1639 C CA . ALA A 1 237 ? -12.631 -4.863 37.003 1.00 78.38 237 ALA A CA 1
ATOM 1640 C C . ALA A 1 237 ? -11.557 -3.811 36.672 1.00 78.38 237 ALA A C 1
ATOM 1642 O O . ALA A 1 237 ? -11.869 -2.654 36.395 1.00 78.38 237 ALA A O 1
ATOM 1643 N N . ASP A 1 238 ? -10.293 -4.226 36.695 1.00 75.06 238 ASP A N 1
ATOM 1644 C CA . ASP A 1 238 ? -9.165 -3.472 36.146 1.00 75.06 238 ASP A CA 1
ATOM 1645 C C . ASP A 1 238 ? -8.692 -4.236 34.909 1.00 75.06 238 ASP A C 1
ATOM 1647 O O . ASP A 1 238 ? -8.025 -5.265 35.026 1.00 75.06 238 ASP A O 1
ATOM 1651 N N . VAL A 1 239 ? -9.170 -3.830 33.729 1.00 68.56 239 VAL A N 1
ATOM 1652 C CA . VAL A 1 239 ? -8.930 -4.569 32.483 1.00 68.56 239 VAL A CA 1
ATOM 1653 C C . VAL A 1 239 ? -8.354 -3.638 31.432 1.00 68.56 239 VAL A C 1
ATOM 1655 O O . VAL A 1 239 ? -8.980 -2.657 31.030 1.00 68.56 239 VAL A O 1
ATOM 1658 N N . ALA A 1 240 ? -7.154 -3.977 30.969 1.00 83.25 240 ALA A N 1
ATOM 1659 C CA . ALA A 1 240 ? -6.541 -3.340 29.819 1.00 83.25 240 ALA A CA 1
ATOM 1660 C C . ALA A 1 240 ? -7.222 -3.835 28.536 1.00 83.25 240 ALA A C 1
ATOM 1662 O O . ALA A 1 240 ? -7.378 -5.038 28.335 1.00 83.25 240 ALA A O 1
ATOM 1663 N N . ASN A 1 241 ? -7.616 -2.904 27.667 1.00 89.88 241 ASN A N 1
ATOM 1664 C CA . ASN A 1 241 ? -8.101 -3.233 26.334 1.00 89.88 241 ASN A CA 1
ATOM 1665 C C . ASN A 1 241 ? -6.905 -3.266 25.371 1.00 89.88 241 ASN A C 1
ATOM 1667 O O . ASN A 1 241 ? -6.329 -2.212 25.111 1.00 89.88 241 ASN A O 1
ATOM 1671 N N . VAL A 1 242 ? -6.554 -4.427 24.820 1.00 92.19 242 VAL A N 1
ATOM 1672 C CA . VAL A 1 242 ? -5.382 -4.614 23.942 1.00 92.19 242 VAL A CA 1
ATOM 1673 C C . VAL A 1 242 ? -5.862 -4.956 22.539 1.00 92.19 242 VAL A C 1
ATOM 1675 O O . VAL A 1 242 ? -6.678 -5.854 22.382 1.00 92.19 242 VAL A O 1
ATOM 1678 N N . ALA A 1 243 ? -5.387 -4.216 21.538 1.00 94.88 243 ALA A N 1
ATOM 1679 C CA . ALA A 1 243 ? -5.626 -4.538 20.134 1.00 94.88 243 ALA A CA 1
ATOM 1680 C C . ALA A 1 243 ? -4.421 -5.277 19.537 1.00 94.88 243 ALA A C 1
ATOM 1682 O O . ALA A 1 243 ? -3.303 -5.208 20.059 1.00 94.88 243 ALA A O 1
ATOM 1683 N N . PHE A 1 244 ? -4.664 -5.934 18.413 1.00 95.25 244 PHE A N 1
ATOM 1684 C CA . PHE A 1 244 ? -3.709 -6.711 17.644 1.00 95.25 244 PHE A CA 1
ATOM 1685 C C . PHE A 1 244 ? -3.791 -6.321 16.170 1.00 95.25 244 PHE A C 1
ATOM 1687 O O . PHE A 1 244 ? -4.847 -5.935 15.669 1.00 95.25 244 PHE A O 1
ATOM 1694 N N . ALA A 1 245 ? -2.661 -6.411 15.484 1.00 94.56 245 ALA A N 1
ATOM 1695 C CA . ALA A 1 245 ? -2.559 -6.224 14.051 1.00 94.56 245 ALA A CA 1
ATOM 1696 C C . ALA A 1 245 ? -2.002 -7.488 13.413 1.00 94.56 245 ALA A C 1
ATOM 1698 O O . ALA A 1 245 ? -1.072 -8.097 13.941 1.00 94.56 245 ALA A O 1
ATOM 1699 N N . HIS A 1 246 ? -2.567 -7.850 12.273 1.00 93.69 246 HIS A N 1
ATOM 1700 C CA . HIS A 1 246 ? -2.226 -9.040 11.505 1.00 93.69 246 HIS A CA 1
ATOM 1701 C C . HIS A 1 246 ? -2.034 -8.644 10.045 1.00 93.69 246 HIS A C 1
ATOM 1703 O O . HIS A 1 246 ? -2.435 -7.551 9.649 1.00 93.69 246 HIS A O 1
ATOM 1709 N N . GLY A 1 247 ? -1.408 -9.518 9.269 1.00 93.25 247 GLY A N 1
ATOM 1710 C CA . GLY A 1 247 ? -1.168 -9.345 7.842 1.00 93.25 247 GLY A CA 1
ATOM 1711 C C . GLY A 1 247 ? -0.098 -10.323 7.373 1.00 93.25 247 GLY A C 1
ATOM 1712 O O . GLY A 1 247 ? 0.568 -10.949 8.200 1.00 93.25 247 GLY A O 1
ATOM 1713 N N . GLN A 1 248 ? 0.059 -10.446 6.061 1.00 93.38 248 GLN A N 1
ATOM 1714 C CA . GLN A 1 248 ? 1.009 -11.370 5.446 1.00 93.38 248 GLN A CA 1
ATOM 1715 C C . GLN A 1 248 ? 2.237 -10.612 4.940 1.00 93.38 248 GLN A C 1
ATOM 1717 O O . GLN A 1 248 ? 2.113 -9.569 4.286 1.00 93.38 248 GLN A O 1
ATOM 1722 N N . ALA A 1 249 ? 3.428 -11.145 5.208 1.00 93.75 249 ALA A N 1
ATOM 1723 C CA . ALA A 1 249 ? 4.641 -10.612 4.602 1.00 93.75 249 ALA A CA 1
ATOM 1724 C C . ALA A 1 249 ? 4.742 -11.066 3.128 1.00 93.75 249 ALA A C 1
ATOM 1726 O O . ALA A 1 249 ? 4.430 -12.222 2.817 1.00 93.75 249 ALA A O 1
ATOM 1727 N N . PRO A 1 250 ? 5.189 -10.201 2.200 1.00 92.25 250 PRO A N 1
ATOM 1728 C CA . PRO A 1 250 ? 5.355 -10.559 0.797 1.00 92.25 250 PRO A CA 1
ATOM 1729 C C . PRO A 1 250 ? 6.164 -11.829 0.516 1.00 92.25 250 PRO A C 1
ATOM 1731 O O . PRO A 1 250 ? 5.901 -12.528 -0.465 1.00 92.25 250 PRO A O 1
ATOM 1734 N N . SER A 1 251 ? 7.134 -12.158 1.368 1.00 91.31 251 SER A N 1
ATOM 1735 C CA . SER A 1 251 ? 7.945 -13.371 1.235 1.00 91.31 251 SER A CA 1
ATOM 1736 C C . SER A 1 251 ? 7.234 -14.676 1.620 1.00 91.31 251 SER A C 1
ATOM 1738 O O . SER A 1 251 ? 7.703 -15.751 1.235 1.00 91.31 251 SER A O 1
ATOM 1740 N N . GLU A 1 252 ? 6.107 -14.621 2.337 1.00 89.38 252 GLU A N 1
ATOM 1741 C CA . GLU A 1 252 ? 5.401 -15.809 2.842 1.00 89.38 252 GLU A CA 1
ATOM 1742 C C . GLU A 1 252 ? 4.589 -16.533 1.761 1.00 89.38 252 GLU A C 1
ATOM 1744 O O . GLU A 1 252 ? 4.286 -17.722 1.896 1.00 89.38 252 GLU A O 1
ATOM 1749 N N . GLY A 1 253 ? 4.253 -15.858 0.661 1.00 88.06 253 GLY A N 1
ATOM 1750 C CA . GLY A 1 253 ? 3.425 -16.447 -0.382 1.00 88.06 253 GLY A CA 1
ATOM 1751 C C . GLY A 1 253 ? 2.914 -15.441 -1.408 1.00 88.06 253 GLY A C 1
ATOM 1752 O O . GLY A 1 253 ? 3.396 -14.315 -1.469 1.00 88.06 253 GLY A O 1
ATOM 1753 N N . PRO A 1 254 ? 1.949 -15.832 -2.258 1.00 87.00 254 PRO A N 1
ATOM 1754 C CA . PRO A 1 254 ? 1.254 -14.879 -3.116 1.00 87.00 254 PRO A CA 1
ATOM 1755 C C . PRO A 1 254 ? 0.448 -13.884 -2.272 1.00 87.00 254 PRO A C 1
ATOM 1757 O O . PRO A 1 254 ? 0.042 -14.200 -1.153 1.00 87.00 254 PRO A O 1
ATOM 1760 N N . ARG A 1 255 ? 0.184 -12.702 -2.839 1.00 88.38 255 ARG A N 1
ATOM 1761 C CA . ARG A 1 255 ? -0.671 -11.697 -2.206 1.00 88.38 255 ARG A CA 1
ATOM 1762 C C . ARG A 1 255 ? -2.072 -12.278 -1.950 1.00 88.38 255 ARG A C 1
ATOM 1764 O O . ARG A 1 255 ? -2.675 -12.767 -2.909 1.00 88.38 255 ARG A O 1
ATOM 1771 N N . PRO A 1 256 ? -2.576 -12.243 -0.705 1.00 88.62 256 PRO A N 1
ATOM 1772 C CA . PRO A 1 256 ? -3.924 -12.701 -0.391 1.00 88.62 256 PRO A CA 1
ATOM 1773 C C . PRO A 1 256 ? -4.991 -11.785 -1.008 1.00 88.62 256 PRO A C 1
ATOM 1775 O O . PRO A 1 256 ? -4.774 -10.590 -1.210 1.00 88.62 256 PRO A O 1
ATOM 1778 N N . GLU A 1 257 ? -6.153 -12.364 -1.311 1.00 88.19 257 GLU A N 1
ATOM 1779 C CA . GLU A 1 257 ? -7.356 -11.635 -1.724 1.00 88.19 257 GLU A CA 1
ATOM 1780 C C . GLU A 1 257 ? -8.256 -11.453 -0.494 1.00 88.19 257 GLU A C 1
ATOM 1782 O O . GLU A 1 257 ? -9.036 -12.345 -0.153 1.00 88.19 257 GLU A O 1
ATOM 1787 N N . GLY A 1 258 ? -8.092 -10.326 0.198 1.00 86.12 258 GLY A N 1
ATOM 1788 C CA . GLY A 1 258 ? -8.869 -9.965 1.384 1.00 86.12 258 GLY A CA 1
ATOM 1789 C C . GLY A 1 258 ? -10.037 -9.013 1.094 1.00 86.12 258 GLY A C 1
ATOM 1790 O O . GLY A 1 258 ? -10.193 -8.549 -0.041 1.00 86.12 258 GLY A O 1
ATOM 1791 N N . PRO A 1 259 ? -10.876 -8.720 2.106 1.00 91.81 259 PRO A N 1
ATOM 1792 C CA . PRO A 1 259 ? -11.911 -7.692 2.021 1.00 91.81 259 PRO A CA 1
ATOM 1793 C C . PRO A 1 259 ? -11.325 -6.305 1.729 1.00 91.81 259 PRO A C 1
ATOM 1795 O O . PRO A 1 259 ? -10.160 -6.022 2.018 1.00 91.81 259 PRO A O 1
ATOM 1798 N N . GLU A 1 260 ? -12.154 -5.406 1.205 1.00 94.00 260 GLU A N 1
ATOM 1799 C CA . GLU A 1 260 ? -11.720 -4.028 0.966 1.00 94.00 260 GLU A CA 1
ATOM 1800 C C . GLU A 1 260 ? -11.505 -3.276 2.297 1.00 94.00 260 GLU A C 1
ATOM 1802 O O . GLU A 1 260 ? -12.156 -3.576 3.307 1.00 94.00 260 GLU A O 1
ATOM 1807 N N . PRO A 1 261 ? -10.627 -2.255 2.337 1.00 95.62 261 PRO A N 1
ATOM 1808 C CA . PRO A 1 261 ? -10.423 -1.454 3.537 1.00 95.62 261 PRO A CA 1
ATOM 1809 C C . PRO A 1 261 ? -11.736 -0.890 4.099 1.00 95.62 261 PRO A C 1
ATOM 1811 O O . PRO A 1 261 ? -12.492 -0.202 3.411 1.00 95.62 261 PRO A O 1
ATOM 1814 N N . GLY A 1 262 ? -11.981 -1.138 5.385 1.00 96.31 262 GLY A N 1
ATOM 1815 C CA . GLY A 1 262 ? -13.187 -0.716 6.098 1.00 96.31 262 GLY A CA 1
ATOM 1816 C C . GLY A 1 262 ? -14.309 -1.756 6.118 1.00 96.31 262 GLY A C 1
ATOM 1817 O O . GLY A 1 262 ? -15.327 -1.523 6.773 1.00 96.31 262 GLY A O 1
ATOM 1818 N N . GLU A 1 263 ? -14.135 -2.902 5.462 1.00 97.62 263 GLU A N 1
ATOM 1819 C CA . GLU A 1 263 ? -15.055 -4.032 5.574 1.00 97.62 263 GLU A CA 1
ATOM 1820 C C . GLU A 1 263 ? -14.766 -4.894 6.824 1.00 97.62 263 GLU A C 1
ATOM 1822 O O . GLU A 1 263 ? -13.650 -4.876 7.365 1.00 97.62 263 GLU A O 1
ATOM 1827 N N . PRO A 1 264 ? -15.769 -5.649 7.319 1.00 97.31 264 PRO A N 1
ATOM 1828 C CA . PRO A 1 264 ? -15.560 -6.663 8.347 1.00 97.31 264 PRO A CA 1
ATOM 1829 C C . PRO A 1 264 ? -14.517 -7.695 7.907 1.00 97.31 264 PRO A C 1
ATOM 1831 O O . PRO A 1 264 ? -14.602 -8.231 6.802 1.00 97.31 264 PRO A O 1
ATOM 1834 N N . ALA A 1 265 ? -13.574 -8.006 8.791 1.00 94.06 265 ALA A N 1
ATOM 1835 C CA . ALA A 1 265 ? -12.610 -9.085 8.594 1.00 94.06 265 ALA A CA 1
ATOM 1836 C C . ALA A 1 265 ? -12.953 -10.290 9.480 1.00 94.06 265 ALA A C 1
ATOM 1838 O O . ALA A 1 265 ? -13.638 -10.158 10.497 1.00 94.06 265 ALA A O 1
ATOM 1839 N N . GLU A 1 266 ? -12.457 -11.472 9.113 1.00 87.44 266 GLU A N 1
ATOM 1840 C CA . GLU A 1 266 ? -12.508 -12.622 10.013 1.00 87.44 266 GLU A CA 1
ATOM 1841 C C . GLU A 1 266 ? -11.523 -12.398 11.175 1.00 87.44 266 GLU A C 1
ATOM 1843 O O . GLU A 1 266 ? -10.375 -12.011 10.934 1.00 87.44 266 GLU A O 1
ATOM 1848 N N . PRO A 1 267 ? -11.938 -12.595 12.441 1.00 74.31 267 PRO A N 1
ATOM 1849 C CA . PRO A 1 267 ? -11.016 -12.524 13.559 1.00 74.31 267 PRO A CA 1
ATOM 1850 C C . PRO A 1 267 ? -9.893 -13.559 13.378 1.00 74.31 267 PRO A C 1
ATOM 1852 O O . PRO A 1 267 ? -10.190 -14.729 13.132 1.00 74.31 267 PRO A O 1
ATOM 1855 N N . PRO A 1 268 ? -8.623 -13.161 13.525 1.00 70.44 268 PRO A N 1
ATOM 1856 C CA . PRO A 1 268 ? -7.488 -14.061 13.353 1.00 70.44 268 PRO A CA 1
ATOM 1857 C C . PRO A 1 268 ? -7.548 -15.213 14.356 1.00 70.44 268 PRO A C 1
ATOM 1859 O O . PRO A 1 268 ? -8.043 -15.055 15.482 1.00 70.44 268 PRO A O 1
ATOM 1862 N N . ALA A 1 269 ? -7.057 -16.386 13.950 1.00 68.56 269 ALA A N 1
ATOM 1863 C CA . ALA A 1 269 ? -7.084 -17.557 14.810 1.00 68.56 269 ALA A CA 1
ATOM 1864 C C . ALA A 1 269 ? -6.180 -17.339 16.041 1.00 68.56 269 ALA A C 1
ATOM 1866 O O . ALA A 1 269 ? -5.206 -16.592 15.972 1.00 68.56 269 ALA A O 1
ATOM 1867 N N . PRO A 1 270 ? -6.432 -18.022 17.174 1.00 55.22 270 PRO A N 1
ATOM 1868 C CA . PRO A 1 270 ? -5.608 -17.879 18.380 1.00 55.22 270 PRO A CA 1
ATOM 1869 C C . PRO A 1 270 ? -4.115 -18.189 18.176 1.00 55.22 270 PRO A C 1
ATOM 1871 O O . PRO A 1 270 ? -3.289 -17.724 18.959 1.00 55.22 270 PRO A O 1
ATOM 1874 N N . ASP A 1 271 ? -3.789 -18.981 17.151 1.00 62.50 271 ASP A N 1
ATOM 1875 C CA . ASP A 1 271 ? -2.425 -19.391 16.807 1.00 62.50 271 ASP A CA 1
ATOM 1876 C C . ASP A 1 271 ? -1.768 -18.466 15.758 1.00 62.50 271 ASP A C 1
ATOM 1878 O O . ASP A 1 271 ? -0.562 -18.577 15.524 1.00 62.50 271 ASP A O 1
ATOM 1882 N N . ASP A 1 272 ? -2.526 -17.536 15.160 1.00 70.25 272 ASP A N 1
ATOM 1883 C CA . ASP A 1 272 ? -2.003 -16.542 14.221 1.00 70.25 272 ASP A CA 1
ATOM 1884 C C . ASP A 1 272 ? -1.294 -15.441 15.016 1.00 70.25 272 ASP A C 1
ATOM 1886 O O . ASP A 1 272 ? -1.907 -14.509 15.547 1.00 70.25 272 ASP A O 1
ATOM 1890 N N . GLY A 1 273 ? 0.028 -15.578 15.140 1.00 77.25 273 GLY A N 1
ATOM 1891 C CA . GLY A 1 273 ? 0.870 -14.605 15.828 1.00 77.25 273 GLY A CA 1
ATOM 1892 C C . GLY A 1 273 ? 0.678 -13.196 15.246 1.00 77.25 273 GLY A C 1
ATOM 1893 O O . GLY A 1 273 ? 0.780 -13.028 14.031 1.00 77.25 273 GLY A O 1
ATOM 1894 N N . PRO A 1 274 ? 0.398 -12.171 16.072 1.00 83.50 274 PRO A N 1
ATOM 1895 C CA . PRO A 1 274 ? 0.170 -10.825 15.569 1.00 83.50 274 PRO A CA 1
ATOM 1896 C C . PRO A 1 274 ? 1.4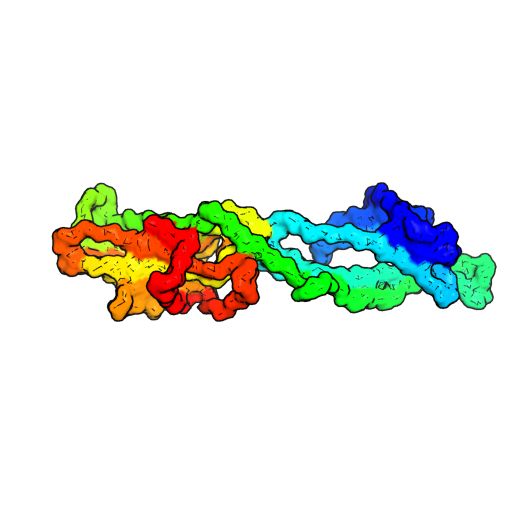72 -10.203 15.054 1.00 83.50 274 PRO A C 1
ATOM 1898 O O . PRO A 1 274 ? 2.535 -10.368 15.654 1.00 83.50 274 PRO A O 1
ATOM 1901 N N . ALA A 1 275 ? 1.364 -9.404 13.994 1.00 80.00 275 ALA A N 1
ATOM 1902 C CA . ALA A 1 275 ? 2.446 -8.555 13.506 1.00 80.00 275 ALA A CA 1
ATOM 1903 C C . ALA A 1 275 ? 2.787 -7.435 14.509 1.00 80.00 275 ALA A C 1
ATOM 1905 O O . ALA A 1 275 ? 3.942 -7.031 14.624 1.00 80.00 275 ALA A O 1
ATOM 1906 N N . ALA A 1 276 ? 1.789 -6.936 15.250 1.00 83.44 276 ALA A N 1
ATOM 1907 C CA . ALA A 1 276 ? 1.977 -5.987 16.348 1.00 83.44 276 ALA A CA 1
ATOM 1908 C C . ALA A 1 276 ? 0.815 -6.032 17.358 1.00 83.44 276 ALA A C 1
ATOM 1910 O O . ALA A 1 276 ? -0.297 -6.443 17.032 1.00 83.44 276 ALA A O 1
ATOM 1911 N N . SER A 1 277 ? 1.054 -5.547 18.577 1.00 85.25 277 SER A N 1
ATOM 1912 C CA . SER A 1 277 ? 0.036 -5.348 19.620 1.00 85.25 277 SER A CA 1
ATOM 1913 C C . SER A 1 277 ? 0.195 -3.974 20.276 1.00 85.25 277 SER A C 1
ATOM 1915 O O . SER A 1 277 ? 1.309 -3.452 20.315 1.00 85.25 277 SER A O 1
ATOM 1917 N N . SER A 1 278 ? -0.901 -3.400 20.782 1.00 79.62 278 SER A N 1
ATOM 1918 C CA . SER A 1 278 ? -0.947 -2.040 21.354 1.00 79.62 278 SER A CA 1
ATOM 1919 C C . SER A 1 278 ? -0.507 -1.930 22.807 1.00 79.62 278 SER A C 1
ATOM 1921 O O . SER A 1 278 ? -0.864 -2.864 23.561 1.00 79.62 278 SER A O 1
#

Foldseek 3Di:
DKDAVVVVDHPAAADEDCDDDLPRARYWYWAQDDPLRDIDIDHNRHDHDVPTDMDDDDDDDLDPQFQLVDVSSFFQWDKDWDWDWAADPVCNVDDTHDTDTDDIDGTDDDPPDGGDQFAAQPQPQWEKDKDKAFPPDGPDPDDDAFTKIKMKIKIARQGGQSHKFFFKKKKWQDDFQKAWDAQFKWKDKQNPDTDGAHPVLQDPVRRMRMFTQGMHGHPIMMMIMTMIGGHPRCPPDDDDTKMFMAGDGSVVDPRDDADDGRYRDDHDDPPRDGSYMD

Secondary structure (DSSP, 8-state):
-EEEGGGTEEEEPPEE-SS--TT-TTEEEEEPP-TTS--EEE-------TT---EE-----PPTT--TTSHHHHB--B-----EEE-BTTBTTS--EEEE-PPPPPPB--TT-SBPPPBPPPTTTEEEEEEEEESSSTT-SS--TT-EEEEEEEEEE-S-TTBEEEEEEEEEEPPTTEEEPTT--EEEETT-PPEEPPGGGEETTTTEEEEEEEEEETT-EEEEEEEEEE-GGGTT-------EEEEE-GGGSSPP--PPTTSB-PPPPTTS--SEE-